Protein AF-0000000082410635 (afdb_homodimer)

Nearest PDB structures (foldseek):
  4za6-assembly2_B  TM=9.296E-01  e=1.803E-09  Rhodococcus erythropolis
  6ho0-assembly1_A-2  TM=5.039E-01  e=8.496E-03  Mycobacterium tuberculosis H37Rv
  3lsj-assembly1_A  TM=5.027E-01  e=1.115E-02  Pseudomonas aeruginosa
  5f27-assembly1_A-2  TM=5.048E-01  e=1.464E-02  Mycobacterium tuberculosis CDC1551
  6ho6-assembly1_A  TM=5.051E-01  e=2.889E-02  Mycobacterium tuberculosis CDC1551

Organism: Rhodococcus erythropolis (NCBI:txid1833)

pLDDT: mean 92.4, std 8.83, range [41.06, 98.81]

Structure (mmCIF, N/CA/C/O backbone):
data_AF-0000000082410635-model_v1
#
loop_
_entity.id
_entity.type
_entity.pdbx_description
1 polymer 'TetR/AcrR family transcriptional regulator'
#
loop_
_atom_site.group_PDB
_atom_site.id
_atom_site.type_symbol
_atom_site.label_atom_id
_atom_site.label_alt_id
_atom_site.label_comp_id
_atom_site.label_asym_id
_atom_site.label_entity_id
_atom_site.label_seq_id
_atom_site.pdbx_PDB_ins_code
_atom_site.Cartn_x
_atom_site.Cartn_y
_atom_site.Cartn_z
_atom_site.occupancy
_atom_site.B_iso_or_equiv
_atom_site.auth_seq_id
_atom_site.auth_comp_id
_atom_site.auth_asym_id
_atom_site.auth_atom_id
_atom_site.pdbx_PDB_model_num
ATOM 1 N N . MET A 1 1 ? 3.664 20.469 31.531 1 41.91 1 MET A N 1
ATOM 2 C CA . MET A 1 1 ? 3.166 19.312 30.797 1 41.91 1 MET A CA 1
ATOM 3 C C . MET A 1 1 ? 1.731 19.531 30.328 1 41.91 1 MET A C 1
ATOM 5 O O . MET A 1 1 ? 1.371 19.141 29.219 1 41.91 1 MET A O 1
ATOM 9 N N . ALA A 1 2 ? 1.042 20.203 31.156 1 49.19 2 ALA A N 1
ATOM 10 C CA . ALA A 1 2 ? -0.365 20.547 30.969 1 49.19 2 ALA A CA 1
ATOM 11 C C . ALA A 1 2 ? -0.535 21.594 29.875 1 49.19 2 ALA A C 1
ATOM 13 O O . ALA A 1 2 ? -1.418 21.469 29.016 1 49.19 2 ALA A O 1
ATOM 14 N N . GLU A 1 3 ? 0.471 22.469 29.797 1 56.94 3 GLU A N 1
ATOM 15 C CA . GLU A 1 3 ? 0.413 23.578 28.844 1 56.94 3 GLU A CA 1
ATOM 16 C C . GLU A 1 3 ? 0.666 23.094 27.422 1 56.94 3 GLU A C 1
ATOM 18 O O . GLU A 1 3 ? 0.001 23.547 26.484 1 56.94 3 GLU A O 1
ATOM 23 N N . THR A 1 4 ? 1.601 22.109 27.375 1 62.38 4 THR A N 1
ATOM 24 C CA . THR A 1 4 ? 1.945 21.531 26.062 1 62.38 4 THR A CA 1
ATOM 25 C C . THR A 1 4 ? 0.78 20.734 25.5 1 62.38 4 THR A C 1
ATOM 27 O O . THR A 1 4 ? 0.478 20.812 24.312 1 62.38 4 THR A O 1
ATOM 30 N N . ARG A 1 5 ? 0.089 20.188 26.406 1 68.25 5 ARG A N 1
ATOM 31 C CA . ARG A 1 5 ? -1.053 19.375 26.016 1 68.25 5 ARG A CA 1
ATOM 32 C C . ARG A 1 5 ? -2.199 20.234 25.516 1 68.25 5 ARG A C 1
ATOM 34 O O . ARG A 1 5 ? -2.934 19.844 24.594 1 68.25 5 ARG A O 1
ATOM 41 N N . ASP A 1 6 ? -1.928 21.359 25.891 1 85.44 6 ASP A N 1
ATOM 42 C CA . ASP A 1 6 ? -3.023 22.266 25.562 1 85.44 6 ASP A CA 1
ATOM 43 C C . ASP A 1 6 ? -2.9 22.781 24.141 1 85.44 6 ASP A C 1
ATOM 45 O O . ASP A 1 6 ? -3.859 22.734 23.375 1 85.44 6 ASP A O 1
ATOM 49 N N . VAL A 1 7 ? -1.592 22.953 23.781 1 90 7 VAL A N 1
ATOM 50 C CA . VAL A 1 7 ? -1.384 23.516 22.453 1 90 7 VAL A CA 1
ATOM 51 C C . VAL A 1 7 ? -1.613 22.438 21.391 1 90 7 VAL A C 1
ATOM 53 O O . VAL A 1 7 ? -2.199 22.703 20.344 1 90 7 VAL A O 1
ATOM 56 N N . ARG A 1 8 ? -1.236 21.219 21.75 1 91.62 8 ARG A N 1
ATOM 57 C CA . ARG A 1 8 ? -1.389 20.125 20.797 1 91.62 8 ARG A CA 1
ATOM 58 C C . ARG A 1 8 ? -2.861 19.828 20.531 1 91.62 8 ARG A C 1
ATOM 60 O O . ARG A 1 8 ? -3.27 19.672 19.375 1 91.62 8 ARG A O 1
ATOM 67 N N . ALA A 1 9 ? -3.57 19.781 21.562 1 94.56 9 ALA A N 1
ATOM 68 C CA . ALA A 1 9 ? -5 19.516 21.438 1 94.56 9 ALA A CA 1
ATOM 69 C C . ALA A 1 9 ? -5.715 20.641 20.703 1 94.56 9 ALA A C 1
ATOM 71 O O . ALA A 1 9 ? -6.598 20.406 19.891 1 94.56 9 ALA A O 1
ATOM 72 N N . GLU A 1 10 ? -5.363 21.781 21.062 1 95.38 10 GLU A N 1
ATOM 73 C CA . GLU A 1 10 ? -5.961 22.938 20.406 1 95.38 10 GLU A CA 1
ATOM 74 C C . GLU A 1 10 ? -5.594 23 18.938 1 95.38 10 GLU A C 1
ATOM 76 O O . GLU A 1 10 ? -6.43 23.344 18.094 1 95.38 10 GLU A O 1
ATOM 81 N N . ALA A 1 11 ? -4.359 22.703 18.672 1 95.94 11 ALA A N 1
ATOM 82 C CA . ALA A 1 11 ? -3.906 22.656 17.297 1 95.94 11 ALA A CA 1
ATOM 83 C C . ALA A 1 11 ? -4.688 21.609 16.484 1 95.94 11 ALA A C 1
ATOM 85 O O . ALA A 1 11 ? -5.098 21.875 15.359 1 95.94 11 ALA A O 1
ATOM 86 N N . LEU A 1 12 ? -4.84 20.516 17.125 1 95.56 12 LEU A N 1
ATOM 87 C CA . LEU A 1 12 ? -5.59 19.453 16.469 1 95.56 12 LEU A CA 1
ATOM 88 C C . LEU A 1 12 ? -7.016 19.906 16.172 1 95.56 12 LEU A C 1
ATOM 90 O O . LEU A 1 12 ? -7.512 19.703 15.055 1 95.56 12 LEU A O 1
ATOM 94 N N . SER A 1 13 ? -7.633 20.5 17.141 1 95.88 13 SER A N 1
ATOM 95 C CA . SER A 1 13 ? -9.008 20.969 16.969 1 95.88 13 SER A CA 1
ATOM 96 C C . SER A 1 13 ? -9.109 22 15.852 1 95.88 13 SER A C 1
ATOM 98 O O . SER A 1 13 ? -9.977 21.906 14.984 1 95.88 13 SER A O 1
ATOM 100 N N . ALA A 1 14 ? -8.25 22.891 15.859 1 95.56 14 ALA A N 1
ATOM 101 C CA . ALA A 1 14 ? -8.234 23.953 14.844 1 95.56 14 ALA A CA 1
ATOM 102 C C . ALA A 1 14 ? -7.93 23.375 13.461 1 95.56 14 ALA A C 1
ATOM 104 O O . ALA A 1 14 ? -8.578 23.734 12.477 1 95.56 14 ALA A O 1
ATOM 105 N N . ALA A 1 15 ? -6.949 22.5 13.383 1 96.31 15 ALA A N 1
ATOM 106 C CA . ALA A 1 15 ? -6.57 21.875 12.117 1 96.31 15 ALA A CA 1
ATOM 107 C C . ALA A 1 15 ? -7.715 21.047 11.555 1 96.31 15 ALA A C 1
ATOM 109 O O . ALA A 1 15 ? -7.941 21.031 10.344 1 96.31 15 ALA A O 1
ATOM 110 N N . ARG A 1 16 ? -8.359 20.406 12.383 1 95.06 16 ARG A N 1
ATOM 111 C CA . ARG A 1 16 ? -9.508 19.609 11.961 1 95.06 16 ARG A CA 1
ATOM 112 C C . ARG A 1 16 ? -10.57 20.484 11.312 1 95.06 16 ARG A C 1
ATOM 114 O O . ARG A 1 16 ? -11.188 20.094 10.32 1 95.06 16 ARG A O 1
ATOM 121 N N . ARG A 1 17 ? -10.805 21.594 11.859 1 94.62 17 ARG A N 1
ATOM 122 C CA . ARG A 1 17 ? -11.781 22.516 11.297 1 94.62 17 ARG A CA 1
ATOM 123 C C . ARG A 1 17 ? -11.352 22.984 9.914 1 94.62 17 ARG A C 1
ATOM 125 O O . ARG A 1 17 ? -12.18 23.062 8.992 1 94.62 17 ARG A O 1
ATOM 132 N N . GLN A 1 18 ? -10.102 23.328 9.797 1 93.69 18 GLN A N 1
ATOM 133 C CA . GLN A 1 18 ? -9.602 23.719 8.484 1 93.69 18 GLN A CA 1
ATOM 134 C C . GLN A 1 18 ? -9.789 22.609 7.465 1 93.69 18 GLN A C 1
ATOM 136 O O . GLN A 1 18 ? -10.258 22.844 6.352 1 93.69 18 GLN A O 1
ATOM 141 N N . PHE A 1 19 ? -9.438 21.438 7.883 1 92.81 19 PHE A N 1
ATOM 142 C CA . PHE A 1 19 ? -9.516 20.281 6.996 1 92.81 19 PHE A CA 1
ATOM 143 C C . PHE A 1 19 ? -10.961 20 6.605 1 92.81 19 PHE A C 1
ATOM 145 O O . PHE A 1 19 ? -11.25 19.734 5.438 1 92.81 19 PHE A O 1
ATOM 152 N N . ALA A 1 20 ? -11.812 20.109 7.5 1 91.31 20 ALA A N 1
ATOM 153 C CA . ALA A 1 20 ? -13.227 19.828 7.262 1 91.31 20 ALA A CA 1
ATOM 154 C C . ALA A 1 20 ? -13.836 20.859 6.316 1 91.31 20 ALA A C 1
ATOM 156 O O . ALA A 1 20 ? -14.82 20.578 5.629 1 91.31 20 ALA A O 1
ATOM 157 N N . ALA A 1 21 ? -13.219 22.016 6.254 1 91.56 21 ALA A N 1
ATOM 158 C CA . ALA A 1 21 ? -13.68 23.078 5.367 1 91.56 21 ALA A CA 1
ATOM 159 C C . ALA A 1 21 ? -13.141 22.891 3.955 1 91.56 21 ALA A C 1
ATOM 161 O O . ALA A 1 21 ? -13.477 23.656 3.045 1 91.56 21 ALA A O 1
ATOM 162 N N . GLY A 1 22 ? -12.359 21.859 3.773 1 88.88 22 GLY A N 1
ATOM 163 C CA . GLY A 1 22 ? -11.82 21.547 2.459 1 88.88 22 GLY A CA 1
ATOM 164 C C . GLY A 1 22 ? -10.648 22.422 2.078 1 88.88 22 GLY A C 1
ATOM 165 O O . GLY A 1 22 ? -10.352 22.609 0.894 1 88.88 22 GLY A O 1
ATOM 166 N N . LYS A 1 23 ? -9.992 22.984 3.104 1 88.75 23 LYS A N 1
ATOM 167 C CA . LYS A 1 23 ? -8.875 23.891 2.857 1 88.75 23 LYS A CA 1
ATOM 168 C C . LYS A 1 23 ? -7.547 23.234 3.215 1 88.75 23 LYS A C 1
ATOM 170 O O . LYS A 1 23 ? -7.492 22.375 4.094 1 88.75 23 LYS A O 1
ATOM 175 N N . PRO A 1 24 ? -6.523 23.688 2.432 1 90.38 24 PRO A N 1
ATOM 176 C CA . PRO A 1 24 ? -5.191 23.266 2.877 1 90.38 24 PRO A CA 1
ATOM 177 C C . PRO A 1 24 ? -4.852 23.766 4.277 1 90.38 24 PRO A C 1
ATOM 179 O O . PRO A 1 24 ? -5.332 24.828 4.691 1 90.38 24 PRO A O 1
ATOM 182 N N . LEU A 1 25 ? -4.105 22.953 4.957 1 92.81 25 LEU A N 1
ATOM 183 C CA . LEU A 1 25 ? -3.678 23.375 6.285 1 92.81 25 LEU A CA 1
ATOM 184 C C . LEU A 1 25 ? -2.873 24.672 6.211 1 92.81 25 LEU A C 1
ATOM 186 O O . LEU A 1 25 ? -1.86 24.734 5.512 1 92.81 25 LEU A O 1
ATOM 190 N N . ASP A 1 26 ? -3.381 25.656 6.801 1 94.88 26 ASP A N 1
ATOM 191 C CA . ASP A 1 26 ? -2.686 26.922 6.938 1 94.88 26 ASP A CA 1
ATOM 192 C C . ASP A 1 26 ? -2.023 27.047 8.305 1 94.88 26 ASP A C 1
ATOM 194 O O . ASP A 1 26 ? -2.662 27.453 9.281 1 94.88 26 ASP A O 1
ATOM 198 N N . VAL A 1 27 ? -0.811 26.781 8.297 1 95.12 27 VAL A N 1
ATOM 199 C CA . VAL A 1 27 ? -0.053 26.719 9.539 1 95.12 27 VAL A CA 1
ATOM 200 C C . VAL A 1 27 ? 0.021 28.109 10.172 1 95.12 27 VAL A C 1
ATOM 202 O O . VAL A 1 27 ? -0.031 28.25 11.398 1 95.12 27 VAL A O 1
ATOM 205 N N . ASN A 1 28 ? 0.171 29.078 9.305 1 95.25 28 ASN A N 1
ATOM 206 C CA . ASN A 1 28 ? 0.214 30.438 9.836 1 95.25 28 ASN A CA 1
ATOM 207 C C . ASN A 1 28 ? -1.111 30.828 10.484 1 95.25 28 ASN A C 1
ATOM 209 O O . ASN A 1 28 ? -1.128 31.422 11.57 1 95.25 28 ASN A O 1
ATOM 213 N N . ALA A 1 29 ? -2.117 30.547 9.859 1 95.44 29 ALA A N 1
ATOM 214 C CA . ALA A 1 29 ? -3.439 30.828 10.414 1 95.44 29 ALA A CA 1
ATOM 215 C C . ALA A 1 29 ? -3.662 30.031 11.703 1 95.44 29 ALA A C 1
ATOM 217 O O . ALA A 1 29 ? -4.262 30.547 12.656 1 95.44 29 ALA A O 1
ATOM 218 N N . LEU A 1 30 ? -3.146 28.812 11.727 1 95.31 30 LEU A N 1
ATOM 219 C CA . LEU A 1 30 ? -3.26 27.969 12.906 1 95.31 30 LEU A CA 1
ATOM 220 C C . LEU A 1 30 ? -2.5 28.562 14.086 1 95.31 30 LEU A C 1
ATOM 222 O O . LEU A 1 30 ? -3.023 28.641 15.195 1 95.31 30 LEU A O 1
ATOM 226 N N . ALA A 1 31 ? -1.291 28.969 13.812 1 96.38 31 ALA A N 1
ATOM 227 C CA . ALA A 1 31 ? -0.467 29.578 14.852 1 96.38 31 ALA A CA 1
ATOM 228 C C . ALA A 1 31 ? -1.125 30.844 15.398 1 96.38 31 ALA A C 1
ATOM 230 O O . ALA A 1 31 ? -1.179 31.047 16.609 1 96.38 31 ALA A O 1
ATOM 231 N N . THR A 1 32 ? -1.668 31.672 14.508 1 96.12 32 THR A N 1
ATOM 232 C CA . THR A 1 32 ? -2.342 32.906 14.883 1 96.12 32 THR A CA 1
ATOM 233 C C . THR A 1 32 ? -3.551 32.625 15.773 1 96.12 32 THR A C 1
ATOM 235 O O . THR A 1 32 ? -3.736 33.25 16.812 1 96.12 32 THR A O 1
ATOM 238 N N . GLU A 1 33 ? -4.305 31.656 15.43 1 94.94 33 GLU A N 1
ATOM 239 C CA . GLU A 1 33 ? -5.496 31.281 16.188 1 94.94 33 GLU A CA 1
ATOM 240 C C . GLU A 1 33 ? -5.133 30.812 17.594 1 94.94 33 GLU A C 1
ATOM 242 O O . GLU A 1 33 ? -5.879 31.047 18.547 1 94.94 33 GLU A O 1
ATOM 247 N N . LEU A 1 34 ? -3.996 30.172 17.75 1 95.25 34 LEU A N 1
ATOM 248 C CA . LEU A 1 34 ? -3.584 29.594 19.031 1 95.25 34 LEU A CA 1
ATOM 249 C C . LEU A 1 34 ? -2.777 30.594 19.844 1 95.25 34 LEU A C 1
ATOM 251 O O . LEU A 1 34 ? -2.453 30.328 21.016 1 95.25 34 LEU A O 1
ATOM 255 N N . GLY A 1 35 ? -2.449 31.688 19.219 1 95.69 35 GLY A N 1
ATOM 256 C CA . GLY A 1 35 ? -1.701 32.719 19.906 1 95.69 35 GLY A CA 1
ATOM 257 C C . GLY A 1 35 ? -0.246 32.375 20.141 1 95.69 35 GLY A C 1
ATOM 258 O O . GLY A 1 35 ? 0.333 32.719 21.172 1 95.69 35 GLY A O 1
ATOM 259 N N . VAL A 1 36 ? 0.273 31.594 19.281 1 96 36 VAL A N 1
ATOM 260 C CA . VAL A 1 36 ? 1.682 31.234 19.344 1 96 36 VAL A CA 1
ATOM 261 C C . VAL A 1 36 ? 2.357 31.484 18 1 96 36 VAL A C 1
ATOM 263 O O . VAL A 1 36 ? 1.689 31.812 17.016 1 96 36 VAL A O 1
ATOM 266 N N . ASP A 1 37 ? 3.738 31.453 17.984 1 95.56 37 ASP A N 1
ATOM 267 C CA . ASP A 1 37 ? 4.426 31.562 16.703 1 95.56 37 ASP A CA 1
ATOM 268 C C . ASP A 1 37 ? 4.617 30.188 16.062 1 95.56 37 ASP A C 1
ATOM 270 O O . ASP A 1 37 ? 4.375 29.156 16.703 1 95.56 37 ASP A O 1
ATOM 274 N N . ARG A 1 38 ? 4.961 30.219 14.828 1 94.69 38 ARG A N 1
ATOM 275 C CA . ARG A 1 38 ? 5.129 29 14.047 1 94.69 38 ARG A CA 1
ATOM 276 C C . ARG A 1 38 ? 6.148 28.062 14.703 1 94.69 38 ARG A C 1
ATOM 278 O O . ARG A 1 38 ? 5.945 26.859 14.75 1 94.69 38 ARG A O 1
ATOM 285 N N . THR A 1 39 ? 7.129 28.609 15.234 1 95.75 39 THR A N 1
ATOM 286 C CA . THR A 1 39 ? 8.188 27.812 15.852 1 95.75 39 THR A CA 1
ATOM 287 C C . THR A 1 39 ? 7.656 27.062 17.078 1 95.75 39 THR A C 1
ATOM 289 O O . THR A 1 39 ? 7.898 25.859 17.219 1 95.75 39 THR A O 1
ATOM 292 N N . THR A 1 40 ? 6.969 27.75 17.812 1 94.88 40 THR A N 1
ATOM 293 C CA . THR A 1 40 ? 6.355 27.141 19 1 94.88 40 THR A CA 1
ATOM 294 C C . THR A 1 40 ? 5.336 26.078 18.594 1 94.88 40 THR A C 1
ATOM 296 O O . THR A 1 40 ? 5.285 25 19.188 1 94.88 40 THR A O 1
ATOM 299 N N . LEU A 1 41 ? 4.477 26.375 17.594 1 96.38 41 LEU A N 1
ATOM 300 C CA . LEU A 1 41 ? 3.496 25.422 17.109 1 96.38 41 LEU A CA 1
ATOM 301 C C . LEU A 1 41 ? 4.176 24.125 16.672 1 96.38 41 LEU A C 1
ATOM 303 O O . LEU A 1 41 ? 3.766 23.031 17.078 1 96.38 41 LEU A O 1
ATOM 307 N N . PHE A 1 42 ? 5.273 24.266 15.906 1 96 42 PHE A N 1
ATOM 308 C CA . PHE A 1 42 ? 5.957 23.078 15.391 1 96 42 PHE A CA 1
ATOM 309 C C . PHE A 1 42 ? 6.637 22.312 16.516 1 96 42 PHE A C 1
ATOM 311 O O . PHE A 1 42 ? 6.66 21.078 16.516 1 96 42 PHE A O 1
ATOM 318 N N . ARG A 1 43 ? 7.074 23.031 17.484 1 95.81 43 ARG A N 1
ATOM 319 C CA . ARG A 1 43 ? 7.719 22.391 18.625 1 95.81 43 ARG A CA 1
ATOM 320 C C . ARG A 1 43 ? 6.711 21.594 19.453 1 95.81 43 ARG A C 1
ATOM 322 O O . ARG A 1 43 ? 7.012 20.5 19.906 1 95.81 43 ARG A O 1
ATOM 329 N N . ARG A 1 44 ? 5.566 22.109 19.484 1 95.19 44 ARG A N 1
ATOM 330 C CA . ARG A 1 44 ? 4.598 21.531 20.406 1 95.19 44 ARG A CA 1
ATOM 331 C C . ARG A 1 44 ? 3.658 20.578 19.703 1 95.19 44 ARG A C 1
ATOM 333 O O . ARG A 1 44 ? 3.207 19.594 20.297 1 95.19 44 ARG A O 1
ATOM 340 N N . ALA A 1 45 ? 3.328 20.859 18.484 1 95.44 45 ALA A N 1
ATOM 341 C CA . ALA A 1 45 ? 2.303 20.062 17.812 1 95.44 45 ALA A CA 1
ATOM 342 C C . ALA A 1 45 ? 2.887 19.328 16.609 1 95.44 45 ALA A C 1
ATOM 344 O O . ALA A 1 45 ? 2.219 18.469 16.016 1 95.44 45 ALA A O 1
ATOM 345 N N . GLY A 1 46 ? 4.078 19.562 16.328 1 94.12 46 GLY A N 1
ATOM 346 C CA . GLY A 1 46 ? 4.695 18.922 15.188 1 94.12 46 GLY A CA 1
ATOM 347 C C . GLY A 1 46 ? 4.598 19.734 13.914 1 94.12 46 GLY A C 1
ATOM 348 O O . GLY A 1 46 ? 3.926 20.781 13.891 1 94.12 46 GLY A O 1
ATOM 349 N N . ASN A 1 47 ? 5.293 19.25 12.914 1 93.81 47 ASN A N 1
ATOM 350 C CA . ASN A 1 47 ? 5.285 19.938 11.625 1 93.81 47 ASN A CA 1
ATOM 351 C C . ASN A 1 47 ? 3.98 19.703 10.867 1 93.81 47 ASN A C 1
ATOM 353 O O . ASN A 1 47 ? 3.057 19.078 11.398 1 93.81 47 ASN A O 1
ATOM 357 N N . ARG A 1 48 ? 3.885 20.219 9.688 1 93.5 48 ARG A N 1
ATOM 358 C CA . ARG A 1 48 ? 2.67 20.156 8.883 1 93.5 48 ARG A CA 1
ATOM 359 C C . ARG A 1 48 ? 2.217 18.719 8.68 1 93.5 48 ARG A C 1
ATOM 361 O O . ARG A 1 48 ? 1.03 18.406 8.82 1 93.5 48 ARG A O 1
ATOM 368 N N . ASP A 1 49 ? 3.123 17.828 8.445 1 92.44 49 ASP A N 1
ATOM 369 C CA . ASP A 1 49 ? 2.787 16.438 8.203 1 92.44 49 ASP A CA 1
ATOM 370 C C . ASP A 1 49 ? 2.266 15.766 9.477 1 92.44 49 ASP A C 1
ATOM 372 O O . ASP A 1 49 ? 1.317 14.977 9.43 1 92.44 49 ASP A O 1
ATOM 376 N N . THR A 1 50 ? 2.902 16.109 10.5 1 94.44 50 THR A N 1
ATOM 377 C CA . THR A 1 50 ? 2.484 15.547 11.781 1 94.44 50 THR A CA 1
ATOM 378 C C . THR A 1 50 ? 1.073 16 12.141 1 94.44 50 THR A C 1
ATOM 380 O O . THR A 1 50 ? 0.234 15.195 12.539 1 94.44 50 THR A O 1
ATOM 383 N N . ILE A 1 51 ? 0.849 17.25 11.969 1 95.06 51 ILE A N 1
ATOM 384 C CA . ILE A 1 51 ? -0.463 17.797 12.289 1 95.06 51 ILE A CA 1
ATOM 385 C C . ILE A 1 51 ? -1.519 17.188 11.367 1 95.06 51 ILE A C 1
ATOM 387 O O . ILE A 1 51 ? -2.598 16.797 11.82 1 95.06 51 ILE A O 1
ATOM 391 N N . THR A 1 52 ? -1.203 17.094 10.094 1 94.31 52 THR A N 1
ATOM 392 C CA . THR A 1 52 ? -2.121 16.5 9.133 1 94.31 52 THR A CA 1
ATOM 393 C C . THR A 1 52 ? -2.438 15.055 9.508 1 94.31 52 THR A C 1
ATOM 395 O O . THR A 1 52 ? -3.604 14.648 9.508 1 94.31 52 THR A O 1
ATOM 398 N N . GLY A 1 53 ? -1.409 14.289 9.82 1 94.88 53 GLY A N 1
ATOM 399 C CA . GLY A 1 53 ? -1.604 12.922 10.25 1 94.88 53 GLY A CA 1
ATOM 400 C C . GLY A 1 53 ? -2.514 12.797 11.461 1 94.88 53 GLY A C 1
ATOM 401 O O . GLY A 1 53 ? -3.385 11.922 11.5 1 94.88 53 GLY A O 1
ATOM 402 N N . ASP A 1 54 ? -2.318 13.68 12.359 1 95.31 54 ASP A N 1
ATOM 403 C CA . ASP A 1 54 ? -3.139 13.68 13.57 1 95.31 54 ASP A CA 1
ATOM 404 C C . ASP A 1 54 ? -4.602 13.977 13.242 1 95.31 54 ASP A C 1
ATOM 406 O O . ASP A 1 54 ? -5.508 13.383 13.82 1 95.31 54 ASP A O 1
ATOM 410 N N . VAL A 1 55 ? -4.809 14.883 12.383 1 95.06 55 VAL A N 1
ATOM 411 C CA . VAL A 1 55 ? -6.164 15.234 11.977 1 95.06 55 VAL A CA 1
ATOM 412 C C . VAL A 1 55 ? -6.828 14.047 11.297 1 95.06 55 VAL A C 1
ATOM 414 O O . VAL A 1 55 ? -7.961 13.68 11.633 1 95.06 55 VAL A O 1
ATOM 417 N N . LEU A 1 56 ? -6.152 13.477 10.398 1 95.19 56 LEU A N 1
ATOM 418 C CA . LEU A 1 56 ? -6.695 12.336 9.672 1 95.19 56 LEU A CA 1
ATOM 419 C C . LEU A 1 56 ? -6.98 11.172 10.617 1 95.19 56 LEU A C 1
ATOM 421 O O . LEU A 1 56 ? -8.008 10.5 10.492 1 95.19 56 LEU A O 1
ATOM 425 N N . ASP A 1 57 ? -6.078 10.984 11.523 1 96.38 57 ASP A N 1
ATOM 426 C CA . ASP A 1 57 ? -6.277 9.945 12.523 1 96.38 57 ASP A CA 1
ATOM 427 C C . ASP A 1 57 ? -7.531 10.211 13.352 1 96.38 57 ASP A C 1
ATOM 429 O O . ASP A 1 57 ? -8.328 9.305 13.602 1 96.38 57 ASP A O 1
ATOM 433 N N . SER A 1 58 ? -7.637 11.414 13.773 1 95.56 58 SER A N 1
ATOM 434 C CA . SER A 1 58 ? -8.797 11.805 14.562 1 95.56 58 SER A CA 1
ATOM 435 C C . SER A 1 58 ? -10.094 11.578 13.797 1 95.56 58 SER A C 1
ATOM 437 O O . SER A 1 58 ? -11.078 11.078 14.352 1 95.56 58 SER A O 1
ATOM 439 N N . LEU A 1 59 ? -10.125 11.938 12.562 1 94.88 59 LEU A N 1
ATOM 440 C CA . LEU A 1 59 ? -11.305 11.766 11.719 1 94.88 59 LEU A CA 1
ATOM 441 C C . LEU A 1 59 ? -11.594 10.289 11.484 1 94.88 59 LEU A C 1
ATOM 443 O O . LEU A 1 59 ? -12.75 9.859 11.523 1 94.88 59 LEU A O 1
ATOM 447 N N . ALA A 1 60 ? -10.57 9.516 11.25 1 96.5 60 ALA A N 1
ATOM 448 C CA . ALA A 1 60 ? -10.727 8.078 11.047 1 96.5 60 ALA A CA 1
ATOM 449 C C . ALA A 1 60 ? -11.312 7.406 12.281 1 96.5 60 ALA A C 1
ATOM 451 O O . ALA A 1 60 ? -12.164 6.523 12.172 1 96.5 60 ALA A O 1
ATOM 452 N N . ARG A 1 61 ? -10.836 7.824 13.445 1 97.12 61 ARG A N 1
ATOM 453 C CA . ARG A 1 61 ? -11.344 7.27 14.695 1 97.12 61 ARG A CA 1
ATOM 454 C C . ARG A 1 61 ? -12.82 7.582 14.875 1 97.12 61 ARG A C 1
ATOM 456 O O . ARG A 1 61 ? -13.586 6.738 15.352 1 97.12 61 ARG A O 1
ATOM 463 N N . ARG A 1 62 ? -13.141 8.758 14.547 1 96.06 62 ARG A N 1
ATOM 464 C CA . ARG A 1 62 ? -14.547 9.133 14.641 1 96.06 62 ARG A CA 1
ATOM 465 C C . ARG A 1 62 ? -15.406 8.289 13.711 1 96.06 62 ARG A C 1
ATOM 467 O O . ARG A 1 62 ? -16.469 7.789 14.117 1 96.06 62 ARG A O 1
ATOM 474 N N . THR A 1 63 ? -15 8.156 12.492 1 97.25 63 THR A N 1
ATOM 475 C CA . THR A 1 63 ? -15.719 7.34 11.523 1 97.25 63 THR A CA 1
ATOM 476 C C . THR A 1 63 ? -15.82 5.895 12 1 97.25 63 THR A C 1
ATOM 478 O O . THR A 1 63 ? -16.859 5.25 11.828 1 97.25 63 THR A O 1
ATOM 481 N N . TRP A 1 64 ? -14.734 5.367 12.586 1 98.25 64 TRP A N 1
ATOM 482 C CA . TRP A 1 64 ? -14.703 4.004 13.102 1 98.25 64 TRP A CA 1
ATOM 483 C C . TRP A 1 64 ? -15.75 3.818 14.203 1 98.25 64 TRP A C 1
ATOM 485 O O . TRP A 1 64 ? -16.516 2.848 14.188 1 98.25 64 TRP A O 1
ATOM 495 N N . ARG A 1 65 ? -15.852 4.77 15.102 1 97.88 65 ARG A N 1
ATOM 496 C CA . ARG A 1 65 ? -16.828 4.703 16.188 1 97.88 65 ARG A CA 1
ATOM 497 C C . ARG A 1 65 ? -18.25 4.727 15.648 1 97.88 65 ARG A C 1
ATOM 499 O O . ARG A 1 65 ? -19.125 4.02 16.156 1 97.88 65 ARG A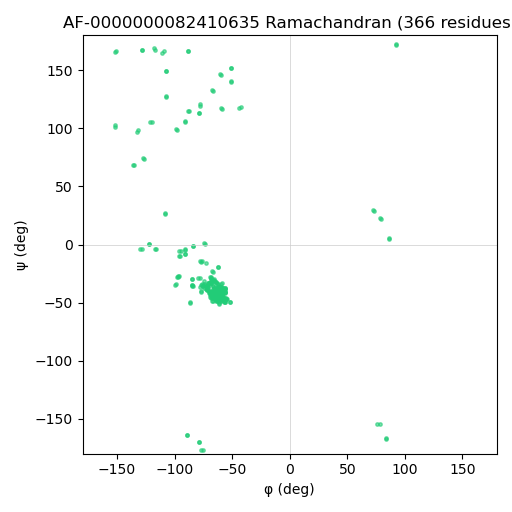 O 1
ATOM 506 N N . MET A 1 66 ? -18.453 5.512 14.672 1 98 66 MET A N 1
ATOM 507 C CA . MET A 1 66 ? -19.766 5.559 14.039 1 98 66 MET A CA 1
ATOM 508 C C . MET A 1 66 ? -20.141 4.207 13.43 1 98 66 MET A C 1
ATOM 510 O O . MET A 1 66 ? -21.266 3.754 13.547 1 98 66 MET A O 1
ATOM 514 N N . GLY A 1 67 ? -19.156 3.617 12.766 1 98.31 67 GLY A N 1
ATOM 515 C CA . GLY A 1 67 ? -19.391 2.301 12.195 1 98.31 67 GLY A CA 1
ATOM 516 C C . GLY A 1 67 ? -19.719 1.244 13.234 1 98.31 67 GLY A C 1
ATOM 517 O O . GLY A 1 67 ? -20.625 0.432 13.039 1 98.31 67 GLY A O 1
ATOM 518 N N . LEU A 1 68 ? -18.953 1.28 14.336 1 98.25 68 LEU A N 1
ATOM 519 C CA . LEU A 1 68 ? -19.219 0.34 15.422 1 98.25 68 LEU A CA 1
ATOM 520 C C . LEU A 1 68 ? -20.641 0.496 15.953 1 98.25 68 LEU A C 1
ATOM 522 O O . LEU A 1 68 ? -21.297 -0.494 16.281 1 98.25 68 LEU A O 1
ATOM 526 N N . ALA A 1 69 ? -21.078 1.733 16.031 1 97.94 69 ALA A N 1
ATOM 527 C CA . ALA A 1 69 ? -22.406 2.02 16.578 1 97.94 69 ALA A CA 1
ATOM 528 C C . ALA A 1 69 ? -23.5 1.636 15.586 1 97.94 69 ALA A C 1
ATOM 530 O O . ALA A 1 69 ? -24.578 1.175 15.984 1 97.94 69 ALA A O 1
ATOM 531 N N . GLU A 1 70 ? -23.266 1.78 14.312 1 97.88 70 GLU A N 1
ATOM 532 C CA . GLU A 1 70 ? -24.281 1.611 13.273 1 97.88 70 GLU A CA 1
ATOM 533 C C . GLU A 1 70 ? -24.422 0.143 12.883 1 97.88 70 GLU A C 1
ATOM 535 O O . GLU A 1 70 ? -25.516 -0.298 12.516 1 97.88 70 GLU A O 1
ATOM 540 N N . CYS A 1 71 ? -23.312 -0.496 12.914 1 97.56 71 CYS A N 1
ATOM 541 C CA . CYS A 1 71 ? -23.328 -1.88 12.453 1 97.56 71 CYS A CA 1
ATOM 542 C C . CYS A 1 71 ? -23.688 -2.83 13.594 1 97.56 71 CYS A C 1
ATOM 544 O O . CYS A 1 71 ? -22.938 -2.957 14.562 1 97.56 71 CYS A O 1
ATOM 546 N N . GLY A 1 72 ? -24.781 -3.441 13.438 1 94.62 72 GLY A N 1
ATOM 547 C CA . GLY A 1 72 ? -25.188 -4.449 14.398 1 94.62 72 GLY A CA 1
ATOM 548 C C . GLY A 1 72 ? -24.688 -5.84 14.062 1 94.62 72 GLY A C 1
ATOM 549 O O . GLY A 1 72 ? -23.719 -5.992 13.312 1 94.62 72 GLY A O 1
ATOM 550 N N . GLY A 1 73 ? -25.266 -6.816 14.68 1 94.75 73 GLY A N 1
ATOM 551 C CA . GLY A 1 73 ? -24.859 -8.195 14.438 1 94.75 73 GLY A CA 1
ATOM 552 C C . GLY A 1 73 ? -23.656 -8.617 15.258 1 94.75 73 GLY A C 1
ATOM 553 O O . GLY A 1 73 ? -23.359 -8.008 16.297 1 94.75 73 GLY A O 1
ATOM 554 N N . SER A 1 74 ? -23.109 -9.789 14.836 1 94 74 SER A N 1
ATOM 555 C CA . SER A 1 74 ? -21.969 -10.344 15.562 1 94 74 SER A CA 1
ATOM 556 C C . SER A 1 74 ? -21.078 -11.172 14.648 1 94 74 SER A C 1
ATOM 558 O O . SER A 1 74 ? -21.438 -11.438 13.5 1 94 74 SER A O 1
ATOM 560 N N . GLY A 1 75 ? -19.938 -11.453 15.172 1 94.19 75 GLY A N 1
ATOM 561 C CA . GLY A 1 75 ? -19.047 -12.367 14.477 1 94.19 75 GLY A CA 1
ATOM 562 C C . GLY A 1 75 ? -18.344 -11.734 13.289 1 94.19 75 GLY A C 1
ATOM 563 O O . GLY A 1 75 ? -18.141 -10.523 13.258 1 94.19 75 GLY A O 1
ATOM 564 N N . ALA A 1 76 ? -17.953 -12.523 12.344 1 93.88 76 ALA A N 1
ATOM 565 C CA . ALA A 1 76 ? -17.203 -12.094 11.18 1 93.88 76 ALA A CA 1
ATOM 566 C C . ALA A 1 76 ? -18 -11.117 10.328 1 93.88 76 ALA A C 1
ATOM 568 O O . ALA A 1 76 ? -17.453 -10.172 9.766 1 93.88 76 ALA A O 1
ATOM 569 N N . SER A 1 77 ? -19.344 -11.367 10.242 1 95.12 77 SER A N 1
ATOM 570 C CA . SER A 1 77 ? -20.203 -10.492 9.453 1 95.12 77 SER A CA 1
ATOM 571 C C . SER A 1 77 ? -20.188 -9.07 9.992 1 95.12 77 SER A C 1
ATOM 573 O O . SER A 1 77 ? -20.203 -8.102 9.219 1 95.12 77 SER A O 1
ATOM 575 N N . ARG A 1 78 ? -20.109 -8.945 11.305 1 97 78 ARG A N 1
ATOM 576 C CA . ARG A 1 78 ? -20.062 -7.605 11.891 1 97 78 ARG A CA 1
ATOM 577 C C . ARG A 1 78 ? -18.734 -6.93 11.594 1 97 78 ARG A C 1
ATOM 579 O O . ARG A 1 78 ? -18.688 -5.727 11.312 1 97 78 ARG A O 1
ATOM 586 N N . VAL A 1 79 ? -17.641 -7.664 11.664 1 97.44 79 VAL A N 1
ATOM 587 C CA . VAL A 1 79 ? -16.328 -7.117 11.328 1 97.44 79 VAL A CA 1
ATOM 588 C C . VAL A 1 79 ? -16.344 -6.598 9.891 1 97.44 79 VAL A C 1
ATOM 590 O O . VAL A 1 79 ? -15.906 -5.473 9.633 1 97.44 79 VAL A O 1
ATOM 593 N N . VAL A 1 80 ? -16.875 -7.398 8.984 1 97.56 80 VAL A N 1
ATOM 594 C CA . VAL A 1 80 ? -16.969 -7.012 7.582 1 97.56 80 VAL A CA 1
ATOM 595 C C . VAL A 1 80 ? -17.797 -5.742 7.445 1 97.56 80 VAL A C 1
ATOM 597 O O . VAL A 1 80 ? -17.422 -4.812 6.73 1 97.56 80 VAL A O 1
ATOM 600 N N . ASP A 1 81 ? -18.875 -5.688 8.156 1 98.38 81 ASP A N 1
ATOM 601 C CA . ASP A 1 81 ? -19.781 -4.555 8.047 1 98.38 81 ASP A CA 1
ATOM 602 C C . ASP A 1 81 ? -19.125 -3.27 8.547 1 98.38 81 ASP A C 1
ATOM 604 O O . ASP A 1 81 ? -19.266 -2.213 7.926 1 98.38 81 ASP A O 1
ATOM 608 N N . VAL A 1 82 ? -18.438 -3.363 9.625 1 98.69 82 VAL A N 1
ATOM 609 C CA . VAL A 1 82 ? -17.797 -2.191 10.203 1 98.69 82 VAL A CA 1
ATOM 610 C C . VAL A 1 82 ? -16.672 -1.71 9.273 1 98.69 82 VAL A C 1
ATOM 612 O O . VAL A 1 82 ? -16.547 -0.511 9.016 1 98.69 82 VAL A O 1
ATOM 615 N N . LEU A 1 83 ? -15.875 -2.621 8.766 1 98.81 83 LEU A N 1
ATOM 616 C CA . LEU A 1 83 ? -14.812 -2.273 7.828 1 98.81 83 LEU A CA 1
ATOM 617 C C . LEU A 1 83 ? -15.398 -1.638 6.566 1 98.81 83 LEU A C 1
ATOM 619 O O . LEU A 1 83 ? -14.859 -0.65 6.062 1 98.81 83 LEU A O 1
ATOM 623 N N . THR A 1 84 ? -16.469 -2.197 6.102 1 98.75 84 THR A N 1
ATOM 624 C CA . THR A 1 84 ? -17.125 -1.691 4.898 1 98.75 84 THR A CA 1
ATOM 625 C C . THR A 1 84 ? -17.688 -0.297 5.137 1 98.75 84 THR A C 1
ATOM 627 O O . THR A 1 84 ? -17.594 0.575 4.27 1 98.75 84 THR A O 1
ATOM 630 N N . TYR A 1 85 ? -18.297 -0.111 6.285 1 98.69 85 TYR A N 1
ATOM 631 C CA . TYR A 1 85 ? -18.797 1.212 6.656 1 98.69 85 TYR A CA 1
ATOM 632 C C . TYR A 1 85 ? -17.672 2.242 6.613 1 98.69 85 TYR A C 1
ATOM 634 O O . TYR A 1 85 ? -17.828 3.312 6.02 1 98.69 85 TYR A O 1
ATOM 642 N N . HIS A 1 86 ? -16.609 1.896 7.234 1 98.56 86 HIS A N 1
ATOM 643 C CA . HIS A 1 86 ? -15.453 2.791 7.258 1 98.56 86 HIS A CA 1
ATOM 644 C C . HIS A 1 86 ? -14.977 3.111 5.844 1 98.56 86 HIS A C 1
ATOM 646 O O . HIS A 1 86 ? -14.711 4.273 5.523 1 98.56 86 HIS A O 1
ATOM 652 N N . ALA A 1 87 ? -14.852 2.094 5.008 1 98.62 87 ALA A N 1
ATOM 653 C CA . ALA A 1 87 ? -14.406 2.281 3.631 1 98.62 87 ALA A CA 1
ATOM 654 C C . ALA A 1 87 ? -15.352 3.205 2.865 1 98.62 87 ALA A C 1
ATOM 656 O O . ALA A 1 87 ? -14.906 4.148 2.207 1 98.62 87 ALA A O 1
ATOM 657 N N . ARG A 1 88 ? -16.609 2.93 2.967 1 98.56 88 ARG A N 1
ATOM 658 C CA . ARG A 1 88 ? -17.609 3.723 2.262 1 98.56 88 ARG A CA 1
ATOM 659 C C . ARG A 1 88 ? -17.594 5.172 2.732 1 98.56 88 ARG A C 1
ATOM 661 O O . ARG A 1 88 ? -17.594 6.098 1.915 1 98.56 88 ARG A O 1
ATOM 668 N N . ALA A 1 89 ? -17.594 5.332 4.012 1 98.25 89 ALA A N 1
ATOM 669 C CA . ALA A 1 89 ? -17.578 6.68 4.578 1 98.25 89 ALA A CA 1
ATOM 670 C C . ALA A 1 89 ? -16.344 7.449 4.121 1 98.25 89 ALA A C 1
ATOM 672 O O . ALA A 1 89 ? -16.438 8.633 3.783 1 98.25 89 ALA A O 1
ATOM 673 N N . THR A 1 90 ? -15.18 6.816 4.117 1 97.5 90 THR A N 1
ATOM 674 C CA . THR A 1 90 ? -13.938 7.449 3.695 1 97.5 90 THR A CA 1
ATOM 675 C C . THR A 1 90 ? -13.992 7.828 2.219 1 97.5 90 THR A C 1
ATOM 677 O O . THR A 1 90 ? -13.625 8.945 1.846 1 97.5 90 THR A O 1
ATOM 680 N N . ILE A 1 91 ? -14.508 6.969 1.383 1 98 91 ILE A N 1
ATOM 681 C CA . ILE A 1 91 ? -14.609 7.188 -0.056 1 98 91 ILE A CA 1
ATOM 682 C C . ILE A 1 91 ? -15.555 8.352 -0.338 1 98 91 ILE A C 1
ATOM 684 O O . ILE A 1 91 ? -15.328 9.133 -1.262 1 98 91 ILE A O 1
ATOM 688 N N . GLU A 1 92 ? -16.516 8.516 0.486 1 97.38 92 GLU A N 1
ATOM 689 C CA . GLU A 1 92 ? -17.578 9.469 0.207 1 97.38 92 GLU A CA 1
ATOM 690 C C . GLU A 1 92 ? -17.297 10.82 0.861 1 97.38 92 GLU A C 1
ATOM 692 O O . GLU A 1 92 ? -18.031 11.781 0.651 1 97.38 92 GLU A O 1
ATOM 697 N N . THR A 1 93 ? -16.281 10.898 1.611 1 96 93 THR A N 1
ATOM 698 C CA . THR A 1 93 ? -15.969 12.148 2.281 1 96 93 THR A CA 1
ATOM 699 C C . THR A 1 93 ? -15.289 13.117 1.318 1 96 93 THR A C 1
ATOM 701 O O . THR A 1 93 ? -14.117 12.938 0.967 1 96 93 THR A O 1
ATOM 704 N N . GLU A 1 94 ? -15.891 14.172 0.981 1 94.06 94 GLU A N 1
ATOM 705 C CA . GLU A 1 94 ? -15.484 15.062 -0.097 1 94.06 94 GLU A CA 1
ATOM 706 C C . GLU A 1 94 ? -14.188 15.789 0.248 1 94.06 94 GLU A C 1
ATOM 708 O O . GLU A 1 94 ? -13.281 15.891 -0.588 1 94.06 94 GLU A O 1
ATOM 713 N N . PHE A 1 95 ? -14.156 16.281 1.447 1 93.25 95 PHE A N 1
ATOM 714 C CA . PHE A 1 95 ? -12.961 17.047 1.794 1 93.25 95 PHE A CA 1
ATOM 715 C C . PHE A 1 95 ? -11.734 16.141 1.832 1 93.25 95 PHE A C 1
ATOM 717 O O . PHE A 1 95 ? -10.617 16.594 1.546 1 93.25 95 PHE A O 1
ATOM 724 N N . PHE A 1 96 ? -11.914 14.914 2.166 1 95.31 96 PHE A N 1
ATOM 725 C CA . PHE A 1 96 ? -10.828 13.945 2.166 1 95.31 96 PHE A CA 1
ATOM 726 C C . PHE A 1 96 ? -10.359 13.656 0.745 1 95.31 96 PHE A C 1
ATOM 728 O O . PHE A 1 96 ? -9.156 13.633 0.471 1 95.31 96 PHE A O 1
ATOM 735 N N . ARG A 1 97 ? -11.289 13.539 -0.172 1 94.69 97 ARG A N 1
ATOM 736 C CA . ARG A 1 97 ? -10.961 13.312 -1.576 1 94.69 97 ARG A CA 1
ATOM 737 C C . ARG A 1 97 ? -10.203 14.5 -2.156 1 94.69 97 ARG A C 1
ATOM 739 O O . ARG A 1 97 ? -9.281 14.32 -2.953 1 94.69 97 ARG A O 1
ATOM 746 N N . ALA A 1 98 ? -10.602 15.648 -1.759 1 93.06 98 ALA A N 1
ATOM 747 C CA . ALA A 1 98 ? -9.914 16.859 -2.207 1 93.06 98 ALA A CA 1
ATOM 748 C C . ALA A 1 98 ? -8.461 16.875 -1.736 1 93.06 98 ALA A C 1
ATOM 750 O O . ALA A 1 98 ? -7.559 17.219 -2.498 1 93.06 98 ALA A O 1
ATOM 751 N N . TYR A 1 99 ? -8.305 16.453 -0.511 1 94.12 99 TYR A N 1
ATOM 752 C CA . TYR A 1 99 ? -6.953 16.359 0.035 1 94.12 99 TYR A CA 1
ATOM 753 C C . TYR A 1 99 ? -6.113 15.352 -0.744 1 94.12 99 TYR A C 1
ATOM 755 O O . TYR A 1 99 ? -4.973 15.641 -1.112 1 94.12 99 TYR A O 1
ATOM 763 N N . LEU A 1 100 ? -6.648 14.188 -1.009 1 94.69 100 LEU A N 1
ATOM 764 C CA . LEU A 1 100 ? -5.945 13.141 -1.748 1 94.69 100 LEU A CA 1
ATOM 765 C C . LEU A 1 100 ? -5.539 13.633 -3.131 1 94.69 100 LEU A C 1
ATOM 767 O O . LEU A 1 100 ? -4.434 13.344 -3.598 1 94.69 100 LEU A O 1
ATOM 771 N N . THR A 1 101 ? -6.391 14.375 -3.76 1 92.06 101 THR A N 1
ATOM 772 C CA . THR A 1 101 ? -6.141 14.883 -5.105 1 92.06 101 THR A CA 1
ATOM 773 C C . THR A 1 101 ? -5.055 15.953 -5.09 1 92.06 101 THR A C 1
ATOM 775 O O . THR A 1 101 ? -4.227 16.016 -6 1 92.06 101 THR A O 1
ATOM 778 N N . ARG A 1 102 ? -5 16.672 -4.082 1 92.69 102 ARG A N 1
ATOM 779 C CA . ARG A 1 102 ? -4.066 17.797 -3.99 1 92.69 102 ARG A CA 1
ATOM 780 C C . ARG A 1 102 ? -2.652 17.297 -3.691 1 92.69 102 ARG A C 1
ATOM 782 O O . ARG A 1 102 ? -1.677 17.828 -4.219 1 92.69 102 ARG A O 1
ATOM 789 N N . GLU A 1 103 ? -2.586 16.297 -2.805 1 92.31 103 GLU A N 1
ATOM 790 C CA . GLU A 1 103 ? -1.277 15.805 -2.377 1 92.31 103 GLU A CA 1
ATOM 791 C C . GLU A 1 103 ? -1.242 14.281 -2.344 1 92.31 103 GLU A C 1
ATOM 793 O O . GLU A 1 103 ? -1.021 13.68 -1.288 1 92.31 103 GLU A O 1
ATOM 798 N N . PRO A 1 104 ? -1.313 13.68 -3.502 1 91.06 104 PRO A N 1
ATOM 799 C CA . PRO A 1 104 ? -1.525 12.227 -3.52 1 91.06 104 PRO A CA 1
ATOM 800 C C . PRO A 1 104 ? -0.353 11.453 -2.922 1 91.06 104 PRO A C 1
ATOM 802 O O . PRO A 1 104 ? -0.557 10.547 -2.113 1 91.06 104 PRO A O 1
ATOM 805 N N . GLN A 1 105 ? 0.862 11.82 -3.248 1 87.31 105 GLN A N 1
ATOM 806 C CA . GLN A 1 105 ? 2.01 11.047 -2.777 1 87.31 105 GLN A CA 1
ATOM 807 C C . GLN A 1 105 ? 2.201 11.211 -1.272 1 87.31 105 GLN A C 1
ATOM 809 O O . GLN A 1 105 ? 2.396 10.227 -0.558 1 87.31 105 GLN A O 1
ATOM 814 N N . LYS A 1 106 ? 2.043 12.391 -0.796 1 90 106 LYS A N 1
ATOM 815 C CA . LYS A 1 106 ? 2.176 12.672 0.631 1 90 106 LYS A CA 1
ATOM 816 C C . LYS A 1 106 ? 1.044 12.023 1.424 1 90 106 LYS A C 1
ATOM 818 O O . LYS A 1 106 ? 1.274 11.453 2.494 1 90 106 LYS A O 1
ATOM 823 N N . ALA A 1 107 ? -0.105 12.133 0.868 1 92.88 107 ALA A N 1
ATOM 824 C CA . ALA A 1 107 ? -1.277 11.547 1.516 1 92.88 107 ALA A CA 1
ATOM 825 C C . ALA A 1 107 ? -1.118 10.039 1.685 1 92.88 107 ALA A C 1
ATOM 827 O O . ALA A 1 107 ? -1.343 9.5 2.771 1 92.88 107 ALA A O 1
ATOM 828 N N . LEU A 1 108 ? -0.699 9.383 0.637 1 92.44 108 LEU A N 1
ATOM 829 C CA . LEU A 1 108 ? -0.523 7.934 0.699 1 92.44 108 LEU A CA 1
ATOM 830 C C . LEU A 1 108 ? 0.502 7.555 1.762 1 92.44 108 LEU A C 1
ATOM 832 O O . LEU A 1 108 ? 0.303 6.594 2.51 1 92.44 108 LEU A O 1
ATOM 836 N N . CYS A 1 109 ? 1.547 8.312 1.819 1 90.81 109 CYS A N 1
ATOM 837 C CA . CYS A 1 109 ? 2.584 8.039 2.809 1 90.81 109 CYS A CA 1
ATOM 838 C C . CYS A 1 109 ? 2.035 8.164 4.223 1 90.81 109 CYS A C 1
ATOM 840 O O . CYS A 1 109 ? 2.215 7.266 5.047 1 90.81 109 CYS A O 1
ATOM 842 N N . ILE A 1 110 ? 1.308 9.188 4.512 1 92.44 110 ILE A N 1
ATOM 843 C CA . ILE A 1 110 ? 0.773 9.461 5.84 1 92.44 110 ILE A CA 1
ATOM 844 C C . ILE A 1 110 ? -0.264 8.398 6.203 1 92.44 110 ILE A C 1
ATOM 846 O O . ILE A 1 110 ? -0.324 7.949 7.352 1 92.44 110 ILE A O 1
ATOM 850 N N . LEU A 1 111 ? -0.977 8 5.199 1 94.12 111 LEU A N 1
ATOM 851 C CA . LEU A 1 111 ? -2.145 7.164 5.453 1 94.12 111 LEU A CA 1
ATOM 852 C C . LEU A 1 111 ? -1.75 5.695 5.559 1 94.12 111 LEU A C 1
ATOM 854 O O . LEU A 1 111 ? -2.383 4.926 6.289 1 94.12 111 LEU A O 1
ATOM 858 N N . THR A 1 112 ? -0.677 5.312 4.84 1 92.19 112 THR A N 1
ATOM 859 C CA . THR A 1 112 ? -0.531 3.873 4.645 1 92.19 112 THR A CA 1
ATOM 860 C C . THR A 1 112 ? 0.815 3.391 5.176 1 92.19 112 THR A C 1
ATOM 862 O O . THR A 1 112 ? 1.147 2.209 5.055 1 92.19 112 THR A O 1
ATOM 865 N N . THR A 1 113 ? 1.593 4.285 5.711 1 89.94 113 THR A N 1
ATOM 866 C CA . THR A 1 113 ? 2.867 3.863 6.285 1 89.94 113 THR A CA 1
ATOM 867 C C . THR A 1 113 ? 2.908 4.156 7.781 1 89.94 113 THR A C 1
ATOM 869 O O . THR A 1 113 ? 1.999 4.793 8.32 1 89.94 113 THR A O 1
ATOM 872 N N . GLY A 1 114 ? 3.902 3.625 8.453 1 83.31 114 GLY A N 1
ATOM 873 C CA . GLY A 1 114 ? 4.066 3.82 9.883 1 83.31 114 GLY A CA 1
ATOM 874 C C . GLY A 1 114 ? 4.566 5.207 10.25 1 83.31 114 GLY A C 1
ATOM 875 O O . GLY A 1 114 ? 4.789 5.504 11.422 1 83.31 114 GLY A O 1
ATOM 876 N N . LEU A 1 115 ? 4.746 6.031 9.188 1 78.06 115 LEU A N 1
ATOM 877 C CA . LEU A 1 115 ? 5.172 7.406 9.438 1 78.06 115 LEU A CA 1
ATOM 878 C C . LEU A 1 115 ? 4.07 8.203 10.125 1 78.06 115 LEU A C 1
ATOM 880 O O . LEU A 1 115 ? 4.352 9.141 10.875 1 78.06 115 LEU A O 1
ATOM 884 N N . GLY A 1 116 ? 2.854 7.871 9.883 1 79.69 116 GLY A N 1
ATOM 885 C CA . GLY A 1 116 ? 1.741 8.492 10.578 1 79.69 116 GLY A CA 1
ATOM 886 C C . GLY A 1 116 ? 1.035 7.547 11.539 1 79.69 116 GLY A C 1
ATOM 887 O O . GLY A 1 116 ? 1.24 6.332 11.484 1 79.69 116 GLY A O 1
ATOM 888 N N . PRO A 1 117 ? 0.273 8.203 12.352 1 87.69 117 PRO A N 1
ATOM 889 C CA . PRO A 1 117 ? -0.389 7.391 13.375 1 87.69 117 PRO A CA 1
ATOM 890 C C . PRO A 1 117 ? -1.583 6.609 12.828 1 87.69 117 PRO A C 1
ATOM 892 O O . PRO A 1 117 ? -2.057 5.668 13.477 1 87.69 117 PRO A O 1
ATOM 895 N N . ILE A 1 118 ? -2.039 6.965 11.688 1 92.56 118 ILE A N 1
ATOM 896 C CA . ILE A 1 118 ? -3.355 6.535 11.227 1 92.56 118 ILE A CA 1
ATOM 897 C C . ILE A 1 118 ? -3.355 5.027 10.992 1 92.56 118 ILE A C 1
ATOM 899 O O . ILE A 1 118 ? -4.25 4.32 11.453 1 92.56 118 ILE A O 1
ATOM 903 N N . GLN A 1 11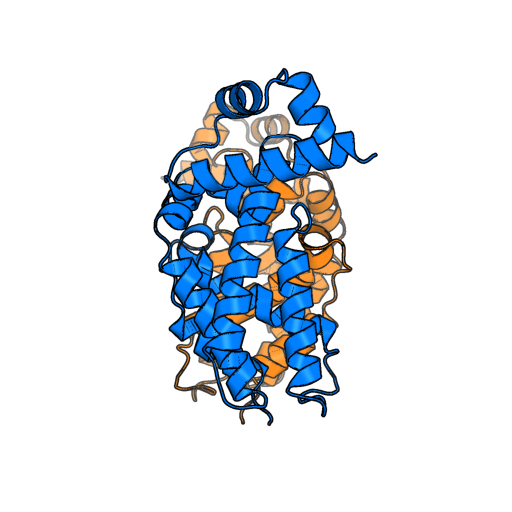9 ? -2.367 4.555 10.289 1 92.38 119 GLN A N 1
ATOM 904 C CA . GLN A 1 119 ? -2.385 3.137 9.938 1 92.38 119 GLN A CA 1
ATOM 905 C C . GLN A 1 119 ? -2.305 2.26 11.188 1 92.38 119 GLN A C 1
ATOM 907 O O . GLN A 1 119 ? -3.061 1.295 11.32 1 92.38 119 GLN A O 1
ATOM 912 N N . GLY A 1 120 ? -1.429 2.623 12.125 1 94 120 GLY A N 1
ATOM 913 C CA . GLY A 1 120 ? -1.337 1.869 13.367 1 94 120 GLY A CA 1
ATOM 914 C C . GLY A 1 120 ? -2.623 1.883 14.164 1 94 120 GLY A C 1
ATOM 915 O O . GLY A 1 120 ? -3.033 0.855 14.711 1 94 120 GLY A O 1
ATOM 916 N N . THR A 1 121 ? -3.215 3.029 14.188 1 96.31 121 THR A N 1
ATOM 917 C CA . THR A 1 121 ? -4.484 3.182 14.891 1 96.31 121 THR A CA 1
ATOM 918 C C . THR A 1 121 ? -5.559 2.295 14.258 1 96.31 121 THR A C 1
ATOM 920 O O . THR A 1 121 ? -6.316 1.635 14.977 1 96.31 121 THR A O 1
ATOM 923 N N . MET A 1 122 ? -5.625 2.256 12.945 1 97.31 122 MET A N 1
ATOM 924 C CA . MET A 1 122 ? -6.617 1.443 12.25 1 97.31 122 MET A CA 1
ATOM 925 C C . MET A 1 122 ? -6.359 -0.043 12.469 1 97.31 122 MET A C 1
ATOM 927 O O . MET A 1 122 ? -7.289 -0.809 12.727 1 97.31 122 MET A O 1
ATOM 931 N N . VAL A 1 123 ? -5.117 -0.462 12.422 1 97.25 123 VAL A N 1
ATOM 932 C CA . VAL A 1 123 ? -4.766 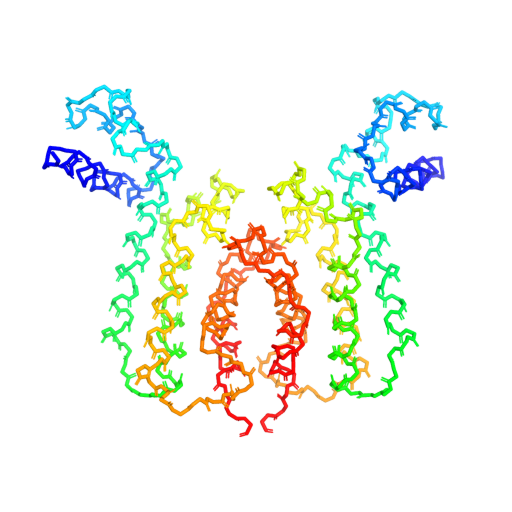-1.862 12.633 1 97.25 123 VAL A CA 1
ATOM 933 C C . VAL A 1 123 ? -5.164 -2.291 14.047 1 97.25 123 VAL A C 1
ATOM 935 O O . VAL A 1 123 ? -5.754 -3.357 14.234 1 97.25 123 VAL A O 1
ATOM 938 N N . GLU A 1 124 ? -4.867 -1.421 15.016 1 97.19 124 GLU A N 1
ATOM 939 C CA . GLU A 1 124 ? -5.234 -1.722 16.391 1 97.19 124 GLU A CA 1
ATOM 940 C C . GLU A 1 124 ? -6.746 -1.806 16.562 1 97.19 124 GLU A C 1
ATOM 942 O O . GLU A 1 124 ? -7.254 -2.684 17.266 1 97.19 124 GLU A O 1
ATOM 947 N N . SER A 1 125 ? -7.445 -0.909 15.953 1 98.44 125 SER A N 1
ATOM 948 C CA . SER A 1 125 ? -8.898 -0.903 16.031 1 98.44 125 SER A CA 1
ATOM 949 C C . SER A 1 125 ? -9.492 -2.18 15.43 1 98.44 125 SER A C 1
ATOM 951 O O . SER A 1 125 ? -10.383 -2.789 16.031 1 98.44 125 SER A O 1
ATOM 953 N N . VAL A 1 126 ? -9.008 -2.574 14.297 1 98.19 126 VAL A N 1
ATOM 954 C CA . VAL A 1 126 ? -9.484 -3.785 13.641 1 98.19 126 VAL A CA 1
ATOM 955 C C . VAL A 1 126 ? -9.125 -5.008 14.477 1 98.19 126 VAL A C 1
ATOM 957 O O . VAL A 1 126 ? -9.938 -5.918 14.641 1 98.19 126 VAL A O 1
ATOM 960 N N . ARG A 1 127 ? -7.91 -5.02 15.031 1 96.94 127 ARG A N 1
ATOM 961 C CA . ARG A 1 127 ? -7.488 -6.121 15.891 1 96.94 127 ARG A CA 1
ATOM 962 C C . ARG A 1 127 ? -8.453 -6.301 17.062 1 96.94 127 ARG A C 1
ATOM 964 O O . ARG A 1 127 ? -8.883 -7.418 17.344 1 96.94 127 ARG A O 1
ATOM 971 N N . ARG A 1 128 ? -8.781 -5.23 17.719 1 97.38 128 ARG A N 1
ATOM 972 C CA . ARG A 1 128 ? -9.68 -5.273 18.859 1 97.38 128 ARG A CA 1
ATOM 973 C C . ARG A 1 128 ? -11.062 -5.773 18.469 1 97.38 128 ARG A C 1
ATOM 975 O O . ARG A 1 128 ? -11.688 -6.547 19.203 1 97.38 128 ARG A O 1
ATOM 982 N N . LEU A 1 129 ? -11.516 -5.332 17.328 1 97.69 129 LEU A N 1
ATOM 983 C CA . LEU A 1 129 ? -12.828 -5.758 16.859 1 97.69 129 LEU A CA 1
ATOM 984 C C . LEU A 1 129 ? -12.836 -7.254 16.562 1 97.69 129 LEU A C 1
ATOM 986 O O . LEU A 1 129 ? -13.789 -7.957 16.906 1 97.69 129 LEU A O 1
ATOM 990 N N . ILE A 1 130 ? -11.789 -7.746 15.898 1 96.38 130 ILE A N 1
ATOM 991 C CA . ILE A 1 130 ? -11.688 -9.172 15.594 1 96.38 130 ILE A CA 1
ATOM 992 C C . ILE A 1 130 ? -11.688 -9.977 16.891 1 96.38 130 ILE A C 1
ATOM 994 O O . ILE A 1 130 ? -12.414 -10.961 17.016 1 96.38 130 ILE A O 1
ATOM 998 N N . GLU A 1 131 ? -10.883 -9.562 17.859 1 95.62 131 GLU A N 1
ATOM 999 C CA . GLU A 1 131 ? -10.781 -10.258 19.141 1 95.62 131 GLU A CA 1
ATOM 1000 C C . GLU A 1 131 ? -12.125 -10.305 19.859 1 95.62 131 GLU A C 1
ATOM 1002 O O . GLU A 1 131 ? -12.469 -11.312 20.484 1 95.62 131 GLU A O 1
ATOM 1007 N N . ALA A 1 132 ? -12.883 -9.266 19.75 1 95.31 132 ALA A N 1
ATOM 1008 C CA . ALA A 1 132 ? -14.18 -9.188 20.422 1 95.31 132 ALA A CA 1
ATOM 1009 C C . ALA A 1 132 ? -15.227 -10.039 19.703 1 95.31 132 ALA A C 1
ATOM 1011 O O . ALA A 1 132 ? -16.062 -10.664 20.344 1 95.31 132 ALA A O 1
ATOM 1012 N N . GLU A 1 133 ? -15.172 -10.109 18.375 1 94.88 133 GLU A N 1
ATOM 1013 C CA . GLU A 1 133 ? -16.25 -10.688 17.594 1 94.88 133 GLU A CA 1
ATOM 1014 C C . GLU A 1 133 ? -15.961 -12.141 17.234 1 94.88 133 GLU A C 1
ATOM 1016 O O . GLU A 1 133 ? -16.891 -12.922 16.984 1 94.88 133 GLU A O 1
ATOM 1021 N N . ILE A 1 134 ? -14.68 -12.453 17.141 1 90.62 134 ILE A N 1
ATOM 1022 C CA . ILE A 1 134 ? -14.273 -13.781 16.703 1 90.62 134 ILE A CA 1
ATOM 1023 C C . ILE A 1 134 ? -13.297 -14.383 17.719 1 90.62 134 ILE A C 1
ATOM 1025 O O . ILE A 1 134 ? -12.117 -14.57 17.406 1 90.62 134 ILE A O 1
ATOM 1029 N N . PRO A 1 135 ? -13.867 -14.766 18.781 1 78.75 135 PRO A N 1
ATOM 1030 C CA . PRO A 1 135 ? -12.977 -15.289 19.812 1 78.75 135 PRO A CA 1
ATOM 1031 C C . PRO A 1 135 ? -12.258 -16.562 19.391 1 78.75 135 PRO A C 1
ATOM 1033 O O . PRO A 1 135 ? -11.117 -16.797 19.781 1 78.75 135 PRO A O 1
ATOM 1036 N N . GLU A 1 136 ? -13.031 -17.328 18.562 1 80.69 136 GLU A N 1
ATOM 1037 C CA . GLU A 1 136 ? -12.375 -18.531 18.047 1 80.69 136 GLU A CA 1
ATOM 1038 C C . GLU A 1 136 ? -11.68 -18.25 16.719 1 80.69 136 GLU A C 1
ATOM 1040 O O . GLU A 1 136 ? -12.266 -17.656 15.812 1 80.69 136 GLU A O 1
ATOM 1045 N N . GLN A 1 137 ? -10.375 -18.156 16.734 1 73.69 137 GLN A N 1
ATOM 1046 C CA . GLN A 1 137 ? -9.602 -17.828 15.539 1 73.69 137 GLN A CA 1
ATOM 1047 C C . GLN A 1 137 ? -10.117 -18.578 14.32 1 73.69 137 GLN A C 1
ATOM 1049 O O . GLN A 1 137 ? -10.242 -19.797 14.344 1 73.69 137 GLN A O 1
ATOM 1054 N N . ILE A 1 138 ? -10.578 -17.766 13.344 1 71.38 138 ILE A N 1
ATOM 1055 C CA . ILE A 1 138 ? -11.094 -18.344 12.102 1 71.38 138 ILE A CA 1
ATOM 1056 C C . ILE A 1 138 ? -9.961 -19.031 11.344 1 71.38 138 ILE A C 1
ATOM 1058 O O . ILE A 1 138 ? -10.18 -20.062 10.703 1 71.38 138 ILE A O 1
ATOM 1062 N N . ARG A 1 139 ? -8.758 -18.484 11.516 1 76.44 139 ARG A N 1
ATOM 1063 C CA . ARG A 1 139 ? -7.578 -19.062 10.883 1 76.44 139 ARG A CA 1
ATOM 1064 C C . ARG A 1 139 ? -6.438 -19.219 11.875 1 76.44 139 ARG A C 1
ATOM 1066 O O . ARG A 1 139 ? -5.707 -18.266 12.148 1 76.44 139 ARG A O 1
ATOM 1073 N N . PRO A 1 140 ? -6.309 -20.359 12.359 1 73.75 140 PRO A N 1
ATOM 1074 C CA . PRO A 1 140 ? -5.312 -20.547 13.414 1 73.75 140 PRO A CA 1
ATOM 1075 C C . PRO A 1 140 ? -3.889 -20.266 12.938 1 73.75 140 PRO A C 1
ATOM 1077 O O . PRO A 1 140 ? -3.008 -19.984 13.742 1 73.75 140 PRO A O 1
ATOM 1080 N N . ASP A 1 141 ? -3.756 -20.297 11.672 1 80.06 141 ASP A N 1
ATOM 1081 C CA . ASP A 1 141 ? -2.395 -20.156 11.164 1 80.06 141 ASP A CA 1
ATOM 1082 C C . ASP A 1 141 ? -2.059 -18.688 10.898 1 80.06 141 ASP A C 1
ATOM 1084 O O . ASP A 1 141 ? -0.907 -18.359 10.609 1 80.06 141 ASP A O 1
ATOM 1088 N N . LEU A 1 142 ? -2.988 -17.812 11.07 1 87.25 142 LEU A N 1
ATOM 1089 C CA . LEU A 1 142 ? -2.752 -16.391 10.906 1 87.25 142 LEU A CA 1
ATOM 1090 C C . LEU A 1 142 ? -3.072 -15.633 12.195 1 87.25 142 LEU A C 1
ATOM 1092 O O . LEU A 1 142 ? -4.242 -15.484 12.555 1 87.25 142 LEU A O 1
ATOM 1096 N N . PRO A 1 143 ? -2.035 -15.211 12.891 1 90.5 143 PRO A N 1
ATOM 1097 C CA . PRO A 1 143 ? -2.289 -14.445 14.109 1 90.5 143 PRO A CA 1
ATOM 1098 C C . PRO A 1 143 ? -3.246 -13.281 13.891 1 90.5 143 PRO A C 1
ATOM 1100 O O . PRO A 1 143 ? -3.268 -12.695 12.805 1 90.5 143 PRO A O 1
ATOM 1103 N N . VAL A 1 144 ? -3.971 -12.914 14.93 1 93.5 144 VAL A N 1
ATOM 1104 C CA . VAL A 1 144 ? -4.984 -11.867 14.859 1 93.5 144 VAL A CA 1
ATOM 1105 C C . VAL A 1 144 ? -4.348 -10.562 14.383 1 93.5 144 VAL A C 1
ATOM 1107 O O . VAL A 1 144 ? -4.949 -9.812 13.609 1 93.5 144 VAL A O 1
ATOM 1110 N N . GLU A 1 145 ? -3.121 -10.289 14.82 1 93.5 145 GLU A N 1
ATOM 1111 C CA . GLU A 1 145 ? -2.416 -9.07 14.43 1 93.5 145 GLU A CA 1
ATOM 1112 C C . GLU A 1 145 ? -2.166 -9.031 12.93 1 93.5 145 GLU A C 1
ATOM 1114 O O . GLU A 1 145 ? -2.32 -7.984 12.297 1 93.5 145 GLU A O 1
ATOM 1119 N N . ASP A 1 146 ? -1.787 -10.148 12.352 1 94.06 146 ASP A N 1
ATOM 1120 C CA . ASP A 1 146 ? -1.532 -10.219 10.922 1 94.06 146 ASP A CA 1
ATOM 1121 C C . ASP A 1 146 ? -2.832 -10.117 10.125 1 94.06 146 ASP A C 1
ATOM 1123 O O . ASP A 1 146 ? -2.859 -9.523 9.047 1 94.06 146 ASP A O 1
ATOM 1127 N N . MET A 1 147 ? -3.855 -10.719 10.703 1 94.12 147 MET A N 1
ATOM 1128 C CA . MET A 1 147 ? -5.16 -10.633 10.055 1 94.12 147 MET A CA 1
ATOM 1129 C C . MET A 1 147 ? -5.664 -9.195 10.031 1 94.12 147 MET A C 1
ATOM 1131 O O . MET A 1 147 ? -6.172 -8.727 9.016 1 94.12 147 MET A O 1
ATOM 1135 N N . ALA A 1 148 ? -5.531 -8.516 11.195 1 96.44 148 ALA A N 1
ATOM 1136 C CA . ALA A 1 148 ? -5.941 -7.121 11.281 1 96.44 148 ALA A CA 1
ATOM 1137 C C . ALA A 1 148 ? -5.172 -6.262 10.281 1 96.44 148 ALA A C 1
ATOM 1139 O O . ALA A 1 148 ? -5.762 -5.453 9.562 1 96.44 148 ALA A O 1
ATOM 1140 N N . TYR A 1 149 ? -3.863 -6.469 10.234 1 96.62 149 TYR A N 1
ATOM 1141 C CA . TYR A 1 149 ? -3.008 -5.746 9.297 1 96.62 149 TYR A CA 1
ATOM 1142 C C . TYR A 1 149 ? -3.434 -6.012 7.855 1 96.62 149 TYR A C 1
ATOM 1144 O O . TYR A 1 149 ? -3.549 -5.078 7.059 1 96.62 149 TYR A O 1
ATOM 1152 N N . LEU A 1 150 ? -3.688 -7.258 7.551 1 96.19 150 LEU A N 1
ATOM 1153 C CA . LEU A 1 150 ? -4.098 -7.652 6.207 1 96.19 150 LEU A CA 1
ATOM 1154 C C . LEU A 1 150 ? -5.406 -6.969 5.82 1 96.19 150 LEU A C 1
ATOM 1156 O O . LEU A 1 150 ? -5.535 -6.449 4.707 1 96.19 150 LEU A O 1
ATOM 1160 N N . LEU A 1 151 ? -6.352 -6.938 6.711 1 97.38 151 LEU A N 1
ATOM 1161 C CA . LEU A 1 151 ? -7.648 -6.32 6.438 1 97.38 151 LEU A CA 1
ATOM 1162 C C . LEU A 1 151 ? -7.496 -4.824 6.195 1 97.38 151 LEU A C 1
ATOM 1164 O O . LEU A 1 151 ? -8.148 -4.262 5.312 1 97.38 151 LEU A O 1
ATOM 1168 N N . VAL A 1 152 ? -6.648 -4.172 6.93 1 98.12 152 VAL A N 1
ATOM 1169 C CA . VAL A 1 152 ? -6.391 -2.748 6.734 1 98.12 152 VAL A CA 1
ATOM 1170 C C . VAL A 1 152 ? -5.766 -2.52 5.359 1 98.12 152 VAL A C 1
ATOM 1172 O O . VAL A 1 152 ? -6.188 -1.63 4.617 1 98.12 152 VAL A O 1
ATOM 1175 N N . ARG A 1 153 ? -4.828 -3.334 4.984 1 97.06 153 ARG A N 1
ATOM 1176 C CA . ARG A 1 153 ? -4.168 -3.205 3.691 1 97.06 153 ARG A CA 1
ATOM 1177 C C . ARG A 1 153 ? -5.156 -3.412 2.549 1 97.06 153 ARG A C 1
ATOM 1179 O O . ARG A 1 153 ? -5.109 -2.697 1.545 1 97.06 153 ARG A O 1
ATOM 1186 N N . VAL A 1 154 ? -5.973 -4.348 2.734 1 96.88 154 VAL A N 1
ATOM 1187 C CA . VAL A 1 154 ? -7.008 -4.605 1.739 1 96.88 154 VAL A CA 1
ATOM 1188 C C . VAL A 1 154 ? -7.914 -3.385 1.604 1 96.88 154 VAL A C 1
ATOM 1190 O O . VAL A 1 154 ? -8.18 -2.924 0.492 1 96.88 154 VAL A O 1
ATOM 1193 N N . GLY A 1 155 ? -8.414 -2.895 2.723 1 98.19 155 GLY A N 1
ATOM 1194 C CA . GLY A 1 155 ? -9.195 -1.669 2.676 1 98.19 155 GLY A CA 1
ATOM 1195 C C . GLY A 1 155 ? -8.484 -0.538 1.953 1 98.19 155 GLY A C 1
ATOM 1196 O O . GLY A 1 155 ? -9.062 0.094 1.065 1 98.19 155 GLY A O 1
ATOM 1197 N N . GLU A 1 156 ? -7.223 -0.3 2.34 1 97.62 156 GLU A N 1
ATOM 1198 C CA . GLU A 1 156 ? -6.418 0.743 1.71 1 97.62 156 GLU A CA 1
ATOM 1199 C C . GLU A 1 156 ? -6.32 0.532 0.202 1 97.62 156 GLU A C 1
ATOM 1201 O O . GLU A 1 156 ? -6.344 1.495 -0.568 1 97.62 156 GLU A O 1
ATOM 1206 N N . SER A 1 157 ? -6.207 -0.683 -0.228 1 96.81 157 SER A N 1
ATOM 1207 C CA . SER A 1 157 ? -6.062 -1.013 -1.643 1 96.81 157 SER A CA 1
ATOM 1208 C C . SER A 1 157 ? -7.273 -0.555 -2.445 1 96.81 157 SER A C 1
ATOM 1210 O O . SER A 1 157 ? -7.133 -0.059 -3.566 1 96.81 157 SER A O 1
ATOM 1212 N N . PHE A 1 158 ? -8.438 -0.662 -1.883 1 97.56 158 PHE A N 1
ATOM 1213 C CA . PHE A 1 158 ? -9.641 -0.35 -2.643 1 97.56 158 PHE A CA 1
ATOM 1214 C C . PHE A 1 158 ? -10.102 1.079 -2.373 1 97.56 158 PHE A C 1
ATOM 1216 O O . PHE A 1 158 ? -10.688 1.725 -3.244 1 97.56 158 PHE A O 1
ATOM 1223 N N . ILE A 1 159 ? -9.773 1.624 -1.188 1 97.81 159 ILE A N 1
ATOM 1224 C CA . ILE A 1 159 ? -10.133 2.992 -0.84 1 97.81 159 ILE A CA 1
ATOM 1225 C C . ILE A 1 159 ? -9.281 3.975 -1.637 1 97.81 159 ILE A C 1
ATOM 1227 O O . ILE A 1 159 ? -9.781 4.996 -2.113 1 97.81 159 ILE A O 1
ATOM 1231 N N . TYR A 1 160 ? -8.055 3.697 -1.821 1 96.81 160 TYR A N 1
ATOM 1232 C CA . TYR A 1 160 ? -7.121 4.609 -2.479 1 96.81 160 TYR A CA 1
ATOM 1233 C C . TYR A 1 160 ? -6.746 4.102 -3.865 1 96.81 160 TYR A C 1
ATOM 1235 O O . TYR A 1 160 ? -5.668 4.41 -4.379 1 96.81 160 TYR A O 1
ATOM 1243 N N . ASN A 1 161 ? -7.617 3.314 -4.496 1 95.44 161 ASN A N 1
ATOM 1244 C CA . ASN A 1 161 ? -7.34 2.693 -5.785 1 95.44 161 ASN A CA 1
ATOM 1245 C C . ASN A 1 161 ? -7.039 3.736 -6.859 1 95.44 161 ASN A C 1
ATOM 1247 O O . ASN A 1 161 ? -6.227 3.498 -7.754 1 95.44 161 ASN A O 1
ATOM 1251 N N . ASP A 1 162 ? -7.617 4.836 -6.805 1 93.25 162 ASP A N 1
ATOM 1252 C CA . ASP A 1 162 ? -7.398 5.902 -7.777 1 93.25 162 ASP A CA 1
ATOM 1253 C C . ASP A 1 162 ? -5.973 6.441 -7.688 1 93.25 162 ASP A C 1
ATOM 1255 O O . ASP A 1 162 ? -5.352 6.746 -8.703 1 93.25 162 ASP A O 1
ATOM 1259 N N . LEU A 1 163 ? -5.445 6.523 -6.508 1 92.12 163 LEU A N 1
ATOM 1260 C CA . LEU A 1 163 ? -4.09 7.023 -6.297 1 92.12 163 LEU A CA 1
ATOM 1261 C C . LEU A 1 163 ? -3.061 5.945 -6.613 1 92.12 163 LEU A C 1
ATOM 1263 O O . LEU A 1 163 ? -1.93 6.254 -7 1 92.12 163 LEU A O 1
ATOM 1267 N N . LEU A 1 164 ? -3.436 4.719 -6.449 1 92.5 164 LEU A N 1
ATOM 1268 C CA . LEU A 1 164 ? -2.504 3.602 -6.586 1 92.5 164 LEU A CA 1
ATOM 1269 C C . LEU A 1 164 ? -2.408 3.146 -8.039 1 92.5 164 LEU A C 1
ATOM 1271 O O . LEU A 1 164 ? -1.327 3.168 -8.625 1 92.5 164 LEU A O 1
ATOM 1275 N N . THR A 1 165 ? -3.539 2.9 -8.719 1 90.44 165 THR A N 1
ATOM 1276 C CA . THR A 1 165 ? -3.523 2.271 -10.039 1 90.44 165 THR A CA 1
ATOM 1277 C C . THR A 1 165 ? -4.34 3.088 -11.039 1 90.44 165 THR A C 1
ATOM 1279 O O . THR A 1 165 ? -4.418 2.74 -12.219 1 90.44 165 THR A O 1
ATOM 1282 N N . GLY A 1 166 ? -4.969 4.125 -10.602 1 89.62 166 GLY A N 1
ATOM 1283 C CA . GLY A 1 166 ? -5.824 4.902 -11.484 1 89.62 166 GLY A CA 1
ATOM 1284 C C . GLY A 1 166 ? -7.238 4.363 -11.57 1 89.62 166 GLY A C 1
ATOM 1285 O O . GLY A 1 166 ? -8.047 4.852 -12.359 1 89.62 166 GLY A O 1
ATOM 1286 N N . GLY A 1 167 ? -7.52 3.346 -10.758 1 92.44 167 GLY A N 1
ATOM 1287 C CA . GLY A 1 167 ? -8.867 2.793 -10.711 1 92.44 167 GLY A CA 1
ATOM 1288 C C . GLY A 1 167 ? -9.828 3.633 -9.891 1 92.44 167 GLY A C 1
ATOM 1289 O O . GLY A 1 167 ? -9.539 4.793 -9.586 1 92.44 167 GLY A O 1
ATOM 1290 N N . THR A 1 168 ? -10.961 3.092 -9.648 1 95.06 168 THR A N 1
ATOM 1291 C CA . THR A 1 168 ? -12 3.783 -8.891 1 95.06 168 THR A CA 1
ATOM 1292 C C . THR A 1 168 ? -12.148 3.176 -7.496 1 95.06 168 THR A C 1
ATOM 1294 O O . THR A 1 168 ? -12.281 1.958 -7.355 1 95.06 168 THR A O 1
ATOM 1297 N N . PRO A 1 169 ? -12.078 4.027 -6.504 1 97.5 169 PRO A N 1
ATOM 1298 C CA . PRO A 1 169 ? -12.375 3.508 -5.168 1 97.5 169 PRO A CA 1
ATOM 1299 C C . PRO A 1 169 ? -13.695 2.736 -5.117 1 97.5 169 PRO A C 1
ATOM 1301 O O . PRO A 1 169 ? -14.664 3.123 -5.77 1 97.5 169 PRO A O 1
ATOM 1304 N N . ASP A 1 170 ? -13.734 1.651 -4.395 1 97.75 170 ASP A N 1
ATOM 1305 C CA . ASP A 1 170 ? -14.891 0.766 -4.43 1 97.75 170 ASP A CA 1
ATOM 1306 C C . ASP A 1 170 ? -15.055 0.025 -3.104 1 97.75 170 ASP A C 1
ATOM 1308 O O . ASP A 1 170 ? -14.383 -0.983 -2.863 1 97.75 170 ASP A O 1
ATOM 1312 N N . ALA A 1 171 ? -15.984 0.492 -2.277 1 98 171 ALA A N 1
ATOM 1313 C CA . ALA A 1 171 ? -16.203 -0.099 -0.959 1 98 171 ALA A CA 1
ATOM 1314 C C . ALA A 1 171 ? -16.797 -1.501 -1.078 1 98 171 ALA A C 1
ATOM 1316 O O . ALA A 1 171 ? -16.578 -2.346 -0.206 1 98 171 ALA A O 1
ATOM 1317 N N . GLU A 1 172 ? -17.5 -1.735 -2.125 1 96.81 172 GLU A N 1
ATOM 1318 C CA . GLU A 1 172 ? -18.094 -3.061 -2.297 1 96.81 172 GLU A CA 1
ATOM 1319 C C . GLU A 1 172 ? -17.031 -4.094 -2.656 1 96.81 172 GLU A C 1
ATOM 1321 O O . GLU A 1 172 ? -17.109 -5.246 -2.225 1 96.81 172 GLU A O 1
ATOM 1326 N N . LYS A 1 173 ? -16.094 -3.74 -3.449 1 95.88 173 LYS A N 1
ATOM 1327 C CA . LYS A 1 173 ? -14.977 -4.645 -3.707 1 95.88 173 LYS A CA 1
ATOM 1328 C C . LYS A 1 173 ? -14.188 -4.922 -2.43 1 95.88 173 LYS A C 1
ATOM 1330 O O . LYS A 1 173 ? -13.758 -6.051 -2.191 1 95.88 173 LYS A O 1
ATOM 1335 N N . ALA A 1 174 ? -13.992 -3.838 -1.657 1 97.62 174 ALA A N 1
ATOM 1336 C CA . ALA A 1 174 ? -13.359 -4.043 -0.359 1 97.62 174 ALA A CA 1
ATOM 1337 C C . ALA A 1 174 ? -14.148 -5.039 0.486 1 97.62 174 ALA A C 1
ATOM 1339 O O . ALA A 1 174 ? -13.57 -5.945 1.092 1 97.62 174 ALA A O 1
ATOM 1340 N N . ARG A 1 175 ? -15.422 -4.848 0.486 1 97.06 175 ARG A N 1
ATOM 1341 C CA . ARG A 1 175 ? -16.312 -5.711 1.26 1 97.06 175 ARG A CA 1
ATOM 1342 C C . ARG A 1 175 ? -16.141 -7.172 0.848 1 97.06 175 ARG A C 1
ATOM 1344 O O . ARG A 1 175 ? -16.031 -8.055 1.701 1 97.06 175 ARG A O 1
ATOM 1351 N N . LEU A 1 176 ? -16.188 -7.398 -0.423 1 94.12 176 LEU A N 1
ATOM 1352 C CA . LEU A 1 176 ? -16.016 -8.758 -0.933 1 94.12 176 LEU A CA 1
ATOM 1353 C C . LEU A 1 176 ? -14.68 -9.344 -0.506 1 94.12 176 LEU A C 1
ATOM 1355 O O . LEU A 1 176 ? -14.602 -10.508 -0.121 1 94.12 176 LEU A O 1
ATOM 1359 N N . ALA A 1 177 ? -13.648 -8.578 -0.526 1 94.75 177 ALA A N 1
ATOM 1360 C CA . ALA A 1 177 ? -12.32 -9.031 -0.126 1 94.75 177 ALA A CA 1
ATOM 1361 C C . ALA A 1 177 ? -12.258 -9.297 1.375 1 94.75 177 ALA A C 1
ATOM 1363 O O . ALA A 1 177 ? -11.641 -10.273 1.813 1 94.75 177 ALA A O 1
ATOM 1364 N N . PHE A 1 178 ? -12.859 -8.375 2.189 1 95.69 178 PHE A N 1
ATOM 1365 C CA . PHE A 1 178 ? -12.93 -8.602 3.629 1 95.69 178 PHE A CA 1
ATOM 1366 C C . PHE A 1 178 ? -13.578 -9.953 3.934 1 95.69 178 PHE A C 1
ATOM 1368 O O . PHE A 1 178 ? -13.078 -10.711 4.762 1 95.69 178 PHE A O 1
ATOM 1375 N N . ARG A 1 179 ? -14.703 -10.234 3.285 1 91.94 179 ARG A N 1
ATOM 1376 C CA . ARG A 1 179 ? -15.438 -11.477 3.494 1 91.94 179 ARG A CA 1
ATOM 1377 C C . ARG A 1 179 ? -14.57 -12.688 3.158 1 91.94 179 ARG A C 1
ATOM 1379 O O . ARG A 1 179 ? -14.586 -13.688 3.875 1 91.94 179 ARG A O 1
ATOM 1386 N N . LEU A 1 180 ? -13.867 -12.508 2.137 1 88.44 180 LEU A N 1
ATOM 1387 C CA . LEU A 1 180 ? -13 -13.594 1.695 1 88.44 180 LEU A CA 1
ATOM 1388 C C . LEU A 1 180 ? -11.945 -13.906 2.754 1 88.44 180 LEU A C 1
ATOM 1390 O O . LEU A 1 180 ? -11.664 -15.078 3.023 1 88.44 180 LEU A O 1
ATOM 1394 N N . ILE A 1 181 ? -11.383 -12.938 3.344 1 89.19 181 ILE A N 1
ATOM 1395 C CA . ILE A 1 181 ? -10.312 -13.102 4.328 1 89.19 181 ILE A CA 1
ATOM 1396 C C . ILE A 1 181 ? -10.891 -13.672 5.621 1 89.19 181 ILE A C 1
ATOM 1398 O O . ILE A 1 181 ? -10.25 -14.492 6.285 1 89.19 181 ILE A O 1
ATOM 1402 N N . LEU A 1 182 ? -12.133 -13.234 5.914 1 89.81 182 LEU A N 1
ATOM 1403 C CA . LEU A 1 182 ? -12.695 -13.602 7.215 1 89.81 182 LEU A CA 1
ATOM 1404 C C . LEU A 1 182 ? -13.57 -14.844 7.102 1 89.81 182 LEU A C 1
ATOM 1406 O O . LEU A 1 182 ? -14.031 -15.375 8.117 1 89.81 182 LEU A O 1
ATOM 1410 N N . SER A 1 183 ? -13.844 -15.258 5.844 1 80.81 183 SER A N 1
ATOM 1411 C CA . SER A 1 183 ? -14.695 -16.438 5.656 1 80.81 183 SER A CA 1
ATOM 1412 C C . SER A 1 183 ? -14.008 -17.703 6.156 1 80.81 183 SER A C 1
ATOM 1414 O O . SER A 1 183 ? -12.781 -17.828 6.07 1 80.81 183 SER A O 1
ATOM 1416 N N . ARG A 1 184 ? -14.703 -18.547 6.965 1 67.12 184 ARG A N 1
ATOM 1417 C CA . ARG A 1 184 ? -14.227 -19.828 7.445 1 67.12 184 ARG A CA 1
ATOM 1418 C C . ARG A 1 184 ? -14.344 -20.891 6.363 1 67.12 184 ARG A C 1
ATOM 1420 O O . ARG A 1 184 ? -15.25 -20.844 5.527 1 67.12 184 ARG A O 1
ATOM 1427 N N . ASP A 1 185 ? -13.172 -21.594 5.863 1 52.22 185 ASP A N 1
ATOM 1428 C CA . ASP A 1 185 ? -13.383 -22.812 5.102 1 52.22 185 ASP A CA 1
ATOM 1429 C C . ASP A 1 185 ? -14.531 -23.641 5.684 1 52.22 185 ASP A C 1
ATOM 1431 O O . ASP A 1 185 ? -14.805 -23.562 6.883 1 52.22 185 ASP A O 1
ATOM 1435 N N . MET B 1 1 ? 12.945 5.016 -35.688 1 41.06 1 MET B N 1
ATOM 1436 C CA . MET B 1 1 ? 12.227 4.273 -34.656 1 41.06 1 MET B CA 1
ATOM 1437 C C . MET B 1 1 ? 13.117 3.217 -34.031 1 41.06 1 MET B C 1
ATOM 1439 O O . MET B 1 1 ? 13.062 3 -32.812 1 41.06 1 MET B O 1
A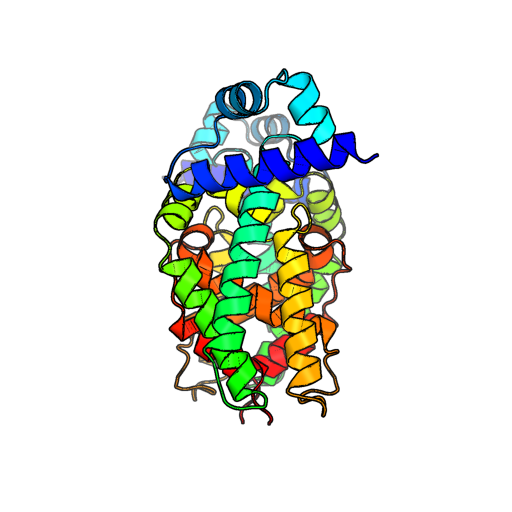TOM 1443 N N . ALA B 1 2 ? 13.945 2.717 -34.812 1 47.56 2 ALA B N 1
ATOM 1444 C CA . ALA B 1 2 ? 14.875 1.621 -34.562 1 47.56 2 ALA B CA 1
ATOM 1445 C C . ALA B 1 2 ? 16.031 2.086 -33.688 1 47.56 2 ALA B C 1
ATOM 1447 O O . ALA B 1 2 ? 16.438 1.383 -32.75 1 47.56 2 ALA B O 1
ATOM 1448 N N . GLU B 1 3 ? 16.344 3.291 -33.844 1 55.62 3 GLU B N 1
ATOM 1449 C CA . GLU B 1 3 ? 17.484 3.865 -33.156 1 55.62 3 GLU B CA 1
ATOM 1450 C C . GLU B 1 3 ? 17.141 4.18 -31.688 1 55.62 3 GLU B C 1
ATOM 1452 O O . GLU B 1 3 ? 17.984 3.992 -30.797 1 55.62 3 GLU B O 1
ATOM 1457 N N . THR B 1 4 ? 15.875 4.629 -31.516 1 60.31 4 THR B N 1
ATOM 1458 C CA . THR B 1 4 ? 15.383 4.957 -30.188 1 60.31 4 THR B CA 1
ATOM 1459 C C . THR B 1 4 ? 15.242 3.697 -29.328 1 60.31 4 THR B C 1
ATOM 1461 O O . THR B 1 4 ? 15.609 3.695 -28.156 1 60.31 4 THR B O 1
ATOM 1464 N N . ARG B 1 5 ? 15 2.686 -30.016 1 67 5 ARG B N 1
ATOM 1465 C CA . ARG B 1 5 ? 14.82 1.415 -29.312 1 67 5 ARG B CA 1
ATOM 1466 C C . ARG B 1 5 ? 16.156 0.84 -28.859 1 67 5 ARG B C 1
ATOM 1468 O O . ARG B 1 5 ? 16.234 0.226 -27.797 1 67 5 ARG B O 1
ATOM 1475 N N . ASP B 1 6 ? 16.938 1.462 -29.469 1 85.75 6 ASP B N 1
ATOM 1476 C CA . ASP B 1 6 ? 18.266 0.911 -29.203 1 85.75 6 ASP B CA 1
ATOM 1477 C C . ASP B 1 6 ? 18.859 1.513 -27.922 1 85.75 6 ASP B C 1
ATOM 1479 O O . ASP B 1 6 ? 19.312 0.783 -27.047 1 85.75 6 ASP B O 1
ATOM 1483 N N . VAL B 1 7 ? 18.516 2.818 -27.766 1 89.75 7 VAL B N 1
ATOM 1484 C CA . VAL B 1 7 ? 19.094 3.486 -26.609 1 89.75 7 VAL B CA 1
ATOM 1485 C C . VAL B 1 7 ? 18.359 3.059 -25.344 1 89.75 7 VAL B C 1
ATOM 1487 O O . VAL B 1 7 ? 18.984 2.848 -24.297 1 89.75 7 VAL B O 1
ATOM 1490 N N . ARG B 1 8 ? 17.078 2.828 -25.5 1 91.5 8 ARG B N 1
ATOM 1491 C CA . ARG B 1 8 ? 16.281 2.449 -24.344 1 91.5 8 ARG B CA 1
ATOM 1492 C C . ARG B 1 8 ? 16.672 1.065 -23.828 1 91.5 8 ARG B C 1
ATOM 1494 O O . ARG B 1 8 ? 16.844 0.867 -22.625 1 91.5 8 ARG B O 1
ATOM 1501 N N . ALA B 1 9 ? 16.781 0.216 -24.734 1 94.5 9 ALA B N 1
ATOM 1502 C CA . ALA B 1 9 ? 17.156 -1.149 -24.375 1 94.5 9 ALA B CA 1
ATOM 1503 C C . ALA B 1 9 ? 18.578 -1.2 -23.812 1 94.5 9 ALA B C 1
ATOM 1505 O O . ALA B 1 9 ? 18.828 -1.927 -22.844 1 94.5 9 ALA B O 1
ATOM 1506 N N . GLU B 1 10 ? 19.406 -0.518 -24.406 1 95.38 10 GLU B N 1
ATOM 1507 C CA . GLU B 1 10 ? 20.781 -0.471 -23.938 1 95.38 10 GLU B CA 1
ATOM 1508 C C . GLU B 1 10 ? 20.875 0.174 -22.547 1 95.38 10 GLU B C 1
ATOM 1510 O O . GLU B 1 10 ? 21.641 -0.271 -21.703 1 95.38 10 GLU B O 1
ATOM 1515 N N . ALA B 1 11 ? 20.094 1.213 -22.406 1 95.88 11 ALA B N 1
ATOM 1516 C CA . ALA B 1 11 ? 20.047 1.873 -21.109 1 95.88 11 ALA B CA 1
ATOM 1517 C C . ALA B 1 11 ? 19.531 0.918 -20.031 1 95.88 11 ALA B C 1
ATOM 1519 O O . ALA B 1 11 ? 20.078 0.875 -18.922 1 95.88 11 ALA B O 1
ATOM 1520 N N . LEU B 1 12 ? 18.547 0.225 -20.406 1 95.5 12 LEU B N 1
ATOM 1521 C CA . LEU B 1 12 ? 18 -0.739 -19.453 1 95.5 12 LEU B CA 1
ATOM 1522 C C . LEU B 1 12 ? 19.031 -1.781 -19.078 1 95.5 12 LEU B C 1
ATOM 1524 O O . LEU B 1 12 ? 19.203 -2.094 -17.891 1 95.5 12 LEU B O 1
ATOM 1528 N N . SER B 1 13 ? 19.703 -2.289 -20.062 1 95.88 13 SER B N 1
ATOM 1529 C CA . SER B 1 13 ? 20.719 -3.309 -19.812 1 95.88 13 SER B CA 1
ATOM 1530 C C . SER B 1 13 ? 21.844 -2.773 -18.922 1 95.88 13 SER B C 1
ATOM 1532 O O . SER B 1 13 ? 22.234 -3.418 -17.953 1 95.88 13 SER B O 1
ATOM 1534 N N . ALA B 1 14 ? 22.281 -1.646 -19.203 1 95.5 14 ALA B N 1
ATOM 1535 C CA . ALA B 1 14 ? 23.359 -1.021 -18.422 1 95.5 14 ALA B CA 1
ATOM 1536 C C . ALA B 1 14 ? 22.891 -0.7 -17 1 95.5 14 ALA B C 1
ATOM 1538 O O . ALA B 1 14 ? 23.609 -0.941 -16.031 1 95.5 14 ALA B O 1
ATOM 1539 N N . ALA B 1 15 ? 21.688 -0.154 -16.891 1 96.31 15 ALA B N 1
ATOM 1540 C CA . ALA B 1 15 ? 21.125 0.19 -15.586 1 96.31 15 ALA B CA 1
ATOM 1541 C C . ALA B 1 15 ? 20.938 -1.056 -14.727 1 96.31 15 ALA B C 1
ATOM 1543 O O . ALA B 1 15 ? 21.172 -1.025 -13.516 1 96.31 15 ALA B O 1
ATOM 1544 N N . ARG B 1 16 ? 20.516 -2.047 -15.32 1 95 16 ARG B N 1
ATOM 1545 C CA . ARG B 1 16 ? 20.344 -3.305 -14.602 1 95 16 ARG B CA 1
ATOM 1546 C C . ARG B 1 16 ? 21.656 -3.793 -14.016 1 95 16 ARG B C 1
ATOM 1548 O O . ARG B 1 16 ? 21.688 -4.305 -12.891 1 95 16 ARG B O 1
ATOM 1555 N N . ARG B 1 17 ? 22.688 -3.666 -14.734 1 94.69 17 ARG B N 1
ATOM 1556 C CA . ARG B 1 17 ? 24 -4.07 -14.25 1 94.69 17 ARG B CA 1
ATOM 1557 C C . ARG B 1 17 ? 24.422 -3.229 -13.047 1 94.69 17 ARG B C 1
ATOM 1559 O O . ARG B 1 17 ? 24.953 -3.756 -12.07 1 94.69 17 ARG B O 1
ATOM 1566 N N . GLN B 1 18 ? 24.203 -1.951 -13.156 1 93.81 18 GLN B N 1
ATOM 1567 C CA . GLN B 1 18 ? 24.516 -1.088 -12.023 1 93.81 18 GLN B CA 1
ATOM 1568 C C . GLN B 1 18 ? 23.719 -1.494 -10.789 1 93.81 18 GLN B C 1
ATOM 1570 O O . GLN B 1 18 ? 24.266 -1.613 -9.695 1 93.81 18 GLN B O 1
ATOM 1575 N N . PHE B 1 19 ? 22.469 -1.719 -11.023 1 93.06 19 PHE B N 1
ATOM 1576 C CA . PHE B 1 19 ? 21.578 -2.064 -9.922 1 93.06 19 PHE B CA 1
ATOM 1577 C C . PHE B 1 19 ? 21.984 -3.398 -9.297 1 93.06 19 PHE B C 1
ATOM 1579 O O . PHE B 1 19 ? 22.016 -3.533 -8.078 1 93.06 19 PHE B O 1
ATOM 1586 N N . ALA B 1 20 ? 22.312 -4.301 -10.086 1 91.56 20 ALA B N 1
ATOM 1587 C CA . ALA B 1 20 ? 22.688 -5.633 -9.617 1 91.56 20 ALA B CA 1
ATOM 1588 C C . ALA B 1 20 ? 23.984 -5.59 -8.82 1 91.56 20 ALA B C 1
ATOM 1590 O O . ALA B 1 20 ? 24.234 -6.453 -7.973 1 91.56 20 ALA B O 1
ATOM 1591 N N . ALA B 1 21 ? 24.781 -4.57 -9.062 1 91.75 21 ALA B N 1
ATOM 1592 C CA . ALA B 1 21 ? 26.047 -4.398 -8.344 1 91.75 21 ALA B CA 1
ATOM 1593 C C . ALA B 1 21 ? 25.828 -3.703 -7.004 1 91.75 21 ALA B C 1
ATOM 1595 O O . ALA B 1 21 ? 26.766 -3.533 -6.227 1 91.75 21 ALA B O 1
ATOM 1596 N N . GLY B 1 22 ? 24.594 -3.369 -6.738 1 89.25 22 GLY B N 1
ATOM 1597 C CA . GLY B 1 22 ? 24.266 -2.744 -5.473 1 89.25 22 GLY B CA 1
ATOM 1598 C C . GLY B 1 22 ? 24.594 -1.267 -5.426 1 89.25 22 GLY B C 1
ATOM 1599 O O . GLY B 1 22 ? 24.781 -0.7 -4.344 1 89.25 22 GLY B O 1
ATOM 1600 N N . LYS B 1 23 ? 24.688 -0.664 -6.613 1 88.75 23 LYS B N 1
ATOM 1601 C CA . LYS B 1 23 ? 25.062 0.745 -6.691 1 88.75 23 LYS B CA 1
ATOM 1602 C C . LYS B 1 23 ? 23.859 1.61 -7.082 1 88.75 23 LYS B C 1
ATOM 1604 O O . LYS B 1 23 ? 22.953 1.147 -7.773 1 88.75 23 LYS B O 1
ATOM 1609 N N . PRO B 1 24 ? 23.938 2.855 -6.535 1 90.5 24 PRO B N 1
ATOM 1610 C CA . PRO B 1 24 ? 22.953 3.799 -7.055 1 90.5 24 PRO B CA 1
ATOM 1611 C C . PRO B 1 24 ? 23.078 4.02 -8.562 1 90.5 24 PRO B C 1
ATOM 1613 O O . PRO B 1 24 ? 24.172 3.926 -9.109 1 90.5 24 PRO B O 1
ATOM 1616 N N . LEU B 1 25 ? 21.938 4.227 -9.156 1 92.88 25 LEU B N 1
ATOM 1617 C CA . LEU B 1 25 ? 21.969 4.523 -10.586 1 92.88 25 LEU B CA 1
ATOM 1618 C C . LEU B 1 25 ? 22.812 5.766 -10.867 1 92.88 25 LEU B C 1
ATOM 1620 O O . LEU B 1 25 ? 22.531 6.84 -10.328 1 92.88 25 LEU B O 1
ATOM 1624 N N . ASP B 1 26 ? 23.828 5.594 -11.562 1 94.88 26 ASP B N 1
ATOM 1625 C CA . ASP B 1 26 ? 24.672 6.691 -12.031 1 94.88 26 ASP B CA 1
ATOM 1626 C C . ASP B 1 26 ? 24.328 7.07 -13.469 1 94.88 26 ASP B C 1
ATOM 1628 O O . ASP B 1 26 ? 24.844 6.465 -14.414 1 94.88 26 ASP B O 1
ATOM 1632 N N . VAL B 1 27 ? 23.578 8.055 -13.562 1 95.12 27 VAL B N 1
ATOM 1633 C CA . VAL B 1 27 ? 23.047 8.469 -14.852 1 95.12 27 VAL B CA 1
ATOM 1634 C C . VAL B 1 27 ? 24.188 8.953 -15.75 1 95.12 27 VAL B C 1
ATOM 1636 O O . VAL B 1 27 ? 24.172 8.719 -16.953 1 95.12 27 VAL B O 1
ATOM 1639 N N . ASN B 1 28 ? 25.094 9.641 -15.117 1 95.31 28 ASN B N 1
ATOM 1640 C CA . ASN B 1 28 ? 26.234 10.109 -15.906 1 95.31 28 ASN B CA 1
ATOM 1641 C C . ASN B 1 28 ? 27.062 8.945 -16.438 1 95.31 28 ASN B C 1
ATOM 1643 O O . ASN B 1 28 ? 27.453 8.953 -17.609 1 95.31 28 ASN B O 1
ATOM 1647 N N . ALA B 1 29 ? 27.312 8.055 -15.641 1 95.44 29 ALA B N 1
ATOM 1648 C CA . ALA B 1 29 ? 28.047 6.867 -16.078 1 95.44 29 ALA B CA 1
ATOM 1649 C C . ALA B 1 29 ? 27.266 6.105 -17.141 1 95.44 29 ALA B C 1
ATOM 1651 O O . ALA B 1 29 ? 27.859 5.582 -18.094 1 95.44 29 ALA B O 1
ATOM 1652 N N . LEU B 1 30 ? 25.938 6.07 -17 1 95.31 30 LEU B N 1
ATOM 1653 C CA . LEU B 1 30 ? 25.078 5.406 -17.969 1 95.31 30 LEU B CA 1
ATOM 1654 C C . LEU B 1 30 ? 25.156 6.102 -19.328 1 95.31 30 LEU B C 1
ATOM 1656 O O . LEU B 1 30 ? 25.312 5.441 -20.359 1 95.31 30 LEU B O 1
ATOM 1660 N N . ALA B 1 31 ? 25.047 7.398 -19.281 1 96.38 31 ALA B N 1
ATOM 1661 C CA . ALA B 1 31 ? 25.125 8.18 -20.516 1 96.38 31 ALA B CA 1
ATOM 1662 C C . ALA B 1 31 ? 26.469 7.98 -21.219 1 96.38 31 ALA B C 1
ATOM 1664 O O . ALA B 1 31 ? 26.516 7.773 -22.422 1 96.38 31 ALA B O 1
ATOM 1665 N N . THR B 1 32 ? 27.531 7.996 -20.453 1 96.12 32 THR B N 1
ATOM 1666 C CA . THR B 1 32 ? 28.891 7.805 -20.969 1 96.12 32 THR B CA 1
ATOM 1667 C C . THR B 1 32 ? 29.016 6.434 -21.625 1 96.12 32 THR B C 1
ATOM 1669 O O . THR B 1 32 ? 29.547 6.32 -22.734 1 96.12 32 THR B O 1
ATOM 1672 N N . GLU B 1 33 ? 28.531 5.449 -21.016 1 95 33 GLU B N 1
ATOM 1673 C CA . GLU B 1 33 ? 28.594 4.086 -21.531 1 95 33 GLU B CA 1
ATOM 1674 C C . GLU B 1 33 ? 27.844 3.961 -22.844 1 95 33 GLU B C 1
ATOM 1676 O O . GLU B 1 33 ? 28.25 3.199 -23.734 1 95 33 GLU B O 1
ATOM 1681 N N . LEU B 1 34 ? 26.766 4.695 -23.031 1 95.31 34 LEU B N 1
ATOM 1682 C CA . LEU B 1 34 ? 25.906 4.594 -24.203 1 95.31 34 LEU B CA 1
ATOM 1683 C C . LEU B 1 34 ? 26.359 5.559 -25.297 1 95.31 34 LEU B C 1
ATOM 1685 O O . LEU B 1 34 ? 25.844 5.523 -26.406 1 95.31 34 LEU B O 1
ATOM 1689 N N . GLY B 1 35 ? 27.297 6.402 -24.922 1 95.75 35 GLY B N 1
ATOM 1690 C CA . GLY B 1 35 ? 27.828 7.352 -25.891 1 95.75 35 GLY B CA 1
ATOM 1691 C C . GLY B 1 35 ? 26.844 8.469 -26.219 1 95.75 35 GLY B C 1
ATOM 1692 O O . GLY B 1 35 ? 26.781 8.922 -27.359 1 95.75 35 GLY B O 1
ATOM 1693 N N . VAL B 1 36 ? 26.047 8.797 -25.312 1 96 36 VAL B N 1
ATOM 1694 C CA . VAL B 1 36 ? 25.109 9.898 -25.484 1 96 36 VAL B CA 1
ATOM 1695 C C . VAL B 1 36 ? 25.234 10.875 -24.312 1 96 36 VAL B C 1
ATOM 1697 O O . VAL B 1 36 ? 25.922 10.594 -23.328 1 96 36 VAL B O 1
ATOM 1700 N N . ASP B 1 37 ? 24.609 12.094 -24.469 1 95.56 37 ASP B N 1
ATOM 1701 C CA . ASP B 1 37 ? 24.578 13.008 -23.328 1 95.56 37 ASP B CA 1
ATOM 1702 C C . ASP B 1 37 ? 23.359 12.758 -22.453 1 95.56 37 ASP B C 1
ATOM 1704 O O . ASP B 1 37 ? 22.453 12 -22.844 1 95.56 37 ASP B O 1
ATOM 1708 N N . ARG B 1 38 ? 23.391 13.312 -21.297 1 94.75 38 ARG B N 1
ATOM 1709 C CA . ARG B 1 38 ? 22.328 13.133 -20.328 1 94.75 38 ARG B CA 1
ATOM 1710 C C . ARG B 1 38 ? 20.984 13.547 -20.906 1 94.75 38 ARG B C 1
ATOM 1712 O O . ARG B 1 38 ? 19.969 12.867 -20.688 1 94.75 38 ARG B O 1
ATOM 1719 N N . THR B 1 39 ? 20.984 14.539 -21.656 1 95.75 39 THR B N 1
ATOM 1720 C CA . THR B 1 39 ? 19.75 15.055 -22.234 1 95.75 39 THR B CA 1
ATOM 1721 C C . THR B 1 39 ? 19.156 14.039 -23.219 1 95.75 39 THR B C 1
ATOM 1723 O O . THR B 1 39 ? 17.953 13.758 -23.156 1 95.75 39 THR B O 1
ATOM 1726 N N . THR B 1 40 ? 19.969 13.547 -23.984 1 94.75 40 THR B N 1
ATOM 1727 C CA . THR B 1 40 ? 19.531 12.523 -24.922 1 94.75 40 THR B CA 1
ATOM 1728 C C . THR B 1 40 ? 19.062 11.273 -24.203 1 94.75 40 THR B C 1
ATOM 1730 O O . THR B 1 40 ? 18.047 10.68 -24.562 1 94.75 40 THR B O 1
ATOM 1733 N N . LEU B 1 41 ? 19.812 10.82 -23.172 1 96.31 41 LEU B N 1
ATOM 1734 C CA . LEU B 1 41 ? 19.422 9.656 -22.391 1 96.31 41 LEU B CA 1
ATOM 1735 C C . LEU B 1 41 ? 18.016 9.836 -21.812 1 96.31 41 LEU B C 1
ATOM 1737 O O . LEU B 1 41 ? 17.172 8.953 -21.938 1 96.31 41 LEU B O 1
ATOM 1741 N N . PHE B 1 42 ? 17.781 11.016 -21.234 1 95.94 42 PHE B N 1
ATOM 1742 C CA . PHE B 1 42 ? 16.5 11.266 -20.594 1 95.94 42 PHE B CA 1
ATOM 1743 C C . PHE B 1 42 ? 15.383 11.352 -21.625 1 95.94 42 PHE B C 1
ATOM 1745 O O . PHE B 1 42 ? 14.266 10.891 -21.375 1 95.94 42 PHE B O 1
ATOM 1752 N N . ARG B 1 43 ? 15.711 11.836 -22.75 1 95.75 43 ARG B N 1
ATOM 1753 C CA . ARG B 1 43 ? 14.727 11.938 -23.828 1 95.75 43 ARG B CA 1
ATOM 1754 C C . ARG B 1 43 ? 14.336 10.562 -24.344 1 95.75 43 ARG B C 1
ATOM 1756 O O . ARG B 1 43 ? 13.164 10.305 -24.625 1 95.75 43 ARG B O 1
ATOM 1763 N N . ARG B 1 44 ? 15.258 9.734 -24.312 1 95.06 44 ARG B N 1
ATOM 1764 C CA . ARG B 1 44 ? 15.039 8.461 -24.984 1 95.06 44 ARG B CA 1
ATOM 1765 C C . ARG B 1 44 ? 14.656 7.371 -23.984 1 95.06 44 ARG B C 1
ATOM 1767 O O . ARG B 1 44 ? 13.898 6.457 -24.312 1 95.06 44 ARG B O 1
ATOM 1774 N N . ALA B 1 45 ? 15.211 7.426 -22.812 1 95.38 45 ALA B N 1
ATOM 1775 C CA . ALA B 1 45 ? 15.016 6.324 -21.875 1 95.38 45 ALA B CA 1
ATOM 1776 C C . ALA B 1 45 ? 14.258 6.785 -20.641 1 95.38 45 ALA B C 1
ATOM 1778 O O . ALA B 1 45 ? 13.852 5.969 -19.812 1 95.38 45 ALA B O 1
ATOM 1779 N N . GLY B 1 46 ? 13.992 8.016 -20.578 1 94.06 46 GLY B N 1
ATOM 1780 C CA . GLY B 1 46 ? 13.297 8.531 -19.406 1 94.06 46 GLY B CA 1
ATOM 1781 C C . GLY B 1 46 ? 14.242 9.016 -18.328 1 94.06 46 GLY B C 1
ATOM 1782 O O . GLY B 1 46 ? 15.461 8.828 -18.422 1 94.06 46 GLY B O 1
ATOM 1783 N N . ASN B 1 47 ? 13.648 9.633 -17.328 1 93.81 47 ASN B N 1
ATOM 1784 C CA . ASN B 1 47 ? 14.43 10.156 -16.219 1 93.81 47 ASN B CA 1
ATOM 1785 C C . ASN B 1 47 ? 14.867 9.031 -15.273 1 93.81 47 ASN B C 1
ATOM 1787 O O . ASN B 1 47 ? 14.641 7.855 -15.555 1 93.81 47 ASN B O 1
ATOM 1791 N N . ARG B 1 48 ? 15.516 9.383 -14.203 1 93.5 48 ARG B N 1
ATOM 1792 C CA . ARG B 1 48 ? 16.078 8.43 -13.258 1 93.5 48 ARG B CA 1
ATOM 1793 C C . ARG B 1 48 ? 15.008 7.484 -12.727 1 93.5 48 ARG B C 1
ATOM 1795 O O . ARG B 1 48 ? 15.219 6.273 -12.656 1 93.5 48 ARG B O 1
ATOM 1802 N N . ASP B 1 49 ? 13.859 7.996 -12.43 1 92.38 49 ASP B N 1
ATOM 1803 C CA . ASP B 1 49 ? 12.773 7.184 -11.875 1 92.38 49 ASP B CA 1
ATOM 1804 C C . ASP B 1 49 ? 12.234 6.207 -12.922 1 92.38 49 ASP B C 1
ATOM 1806 O O . ASP B 1 49 ? 11.938 5.051 -12.602 1 92.38 49 ASP B O 1
ATOM 1810 N N . THR B 1 50 ? 12.141 6.711 -14.062 1 94.31 50 THR B N 1
ATOM 1811 C CA . THR B 1 50 ? 11.656 5.863 -15.148 1 94.31 50 THR B CA 1
ATOM 1812 C C . THR B 1 50 ? 12.625 4.711 -15.414 1 94.31 50 THR B C 1
ATOM 1814 O O . THR B 1 50 ? 12.203 3.561 -15.539 1 94.31 50 THR B O 1
ATOM 1817 N N . ILE B 1 51 ? 13.844 5.031 -15.461 1 94.94 51 ILE B N 1
ATOM 1818 C CA . ILE B 1 51 ? 14.859 4.008 -15.719 1 94.94 51 ILE B CA 1
ATOM 1819 C C . ILE B 1 51 ? 14.875 3.002 -14.57 1 94.94 51 ILE B C 1
ATOM 1821 O O . ILE B 1 51 ? 14.922 1.791 -14.797 1 94.94 51 ILE B O 1
ATOM 1825 N N . THR B 1 52 ? 14.82 3.498 -13.359 1 94.31 52 THR B N 1
ATOM 1826 C CA . THR B 1 52 ? 14.797 2.627 -12.188 1 94.31 52 THR B CA 1
ATOM 1827 C C . THR B 1 52 ? 13.586 1.699 -12.227 1 94.31 52 THR B C 1
ATOM 1829 O O . THR B 1 52 ? 13.719 0.493 -12 1 94.31 52 THR B O 1
ATOM 1832 N N . GLY B 1 53 ? 12.422 2.26 -12.508 1 94.88 53 GLY B N 1
ATOM 1833 C CA . GLY B 1 53 ? 11.219 1.456 -12.633 1 94.88 53 GLY B CA 1
ATOM 1834 C C . GLY B 1 53 ? 11.344 0.355 -13.672 1 94.88 53 GLY B C 1
ATOM 1835 O O . GLY B 1 53 ? 10.93 -0.781 -13.43 1 94.88 53 GLY B O 1
ATOM 1836 N N . ASP B 1 54 ? 11.938 0.695 -14.742 1 95.25 54 ASP B N 1
ATOM 1837 C CA . ASP B 1 54 ? 12.133 -0.279 -15.812 1 95.25 54 ASP B CA 1
ATOM 1838 C C . ASP B 1 54 ? 13.062 -1.404 -15.375 1 95.25 54 ASP B C 1
ATOM 1840 O O . ASP B 1 54 ? 12.836 -2.57 -15.703 1 95.25 54 ASP B O 1
ATOM 1844 N N . VAL B 1 55 ? 14.062 -1.064 -14.688 1 95.12 55 VAL B N 1
ATOM 1845 C CA . VAL B 1 55 ? 15.008 -2.061 -14.195 1 95.12 55 VAL B CA 1
ATOM 1846 C C . VAL B 1 55 ? 14.305 -2.996 -13.211 1 95.12 55 VAL B C 1
ATOM 1848 O O . VAL B 1 55 ? 14.422 -4.219 -13.32 1 95.12 55 VAL B O 1
ATOM 1851 N N . LEU B 1 56 ? 13.625 -2.434 -12.32 1 95.12 56 LEU B N 1
ATOM 1852 C CA . LEU B 1 56 ? 12.922 -3.229 -11.32 1 95.12 56 LEU B CA 1
ATOM 1853 C C . LEU B 1 56 ? 11.883 -4.129 -11.977 1 95.12 56 LEU B C 1
ATOM 1855 O O . LEU B 1 56 ? 11.727 -5.289 -11.586 1 95.12 56 LEU B O 1
ATOM 1859 N N . ASP B 1 57 ? 11.219 -3.576 -12.922 1 96.38 57 ASP B N 1
ATOM 1860 C CA . ASP B 1 57 ? 10.242 -4.367 -13.664 1 96.38 57 ASP B CA 1
ATOM 1861 C C . ASP B 1 57 ? 10.906 -5.547 -14.367 1 96.38 57 ASP B C 1
ATOM 1863 O O . ASP B 1 57 ? 10.398 -6.668 -14.328 1 96.38 57 ASP B O 1
ATOM 1867 N N . SER B 1 58 ? 11.977 -5.262 -14.992 1 95.5 58 SER B N 1
ATOM 1868 C CA . SER B 1 58 ? 12.719 -6.305 -15.695 1 95.5 58 SER B CA 1
ATOM 1869 C C . SER B 1 58 ? 13.172 -7.402 -14.742 1 95.5 58 SER B C 1
ATOM 1871 O O . SER B 1 58 ? 13.062 -8.586 -15.055 1 95.5 58 SER B O 1
ATOM 1873 N N . LEU B 1 59 ? 13.641 -7.043 -13.609 1 94.88 59 LEU B N 1
ATOM 1874 C CA . LEU B 1 59 ? 14.094 -8 -12.609 1 94.88 59 LEU B CA 1
ATOM 1875 C C . LEU B 1 59 ? 12.922 -8.797 -12.047 1 94.88 59 LEU B C 1
ATOM 1877 O O . LEU B 1 59 ? 13.023 -10.008 -11.852 1 94.88 59 LEU B O 1
ATOM 1881 N N . ALA B 1 60 ? 11.82 -8.141 -11.805 1 96.5 60 ALA B N 1
ATOM 1882 C CA . ALA B 1 60 ? 10.625 -8.805 -11.297 1 96.5 60 ALA B CA 1
ATOM 1883 C C . ALA B 1 60 ? 10.109 -9.836 -12.297 1 96.5 60 ALA B C 1
ATOM 1885 O O . ALA B 1 60 ? 9.695 -10.93 -11.906 1 96.5 60 ALA B O 1
ATOM 1886 N N . ARG B 1 61 ? 10.156 -9.484 -13.562 1 97.06 61 ARG B N 1
ATOM 1887 C CA . ARG B 1 61 ? 9.711 -10.406 -14.609 1 97.06 61 ARG B CA 1
ATOM 1888 C C . ARG B 1 61 ? 10.594 -11.648 -14.656 1 97.06 61 ARG B C 1
ATOM 1890 O O . ARG B 1 61 ? 10.102 -12.758 -14.852 1 97.06 61 ARG B O 1
ATOM 1897 N N . ARG B 1 62 ? 11.828 -11.406 -14.523 1 96 62 ARG B N 1
ATOM 1898 C CA . ARG B 1 62 ? 12.75 -12.539 -14.516 1 96 62 ARG B CA 1
ATOM 1899 C C . ARG B 1 62 ? 12.469 -13.461 -13.336 1 96 62 ARG B C 1
ATOM 1901 O O . ARG B 1 62 ? 12.414 -14.68 -13.492 1 96 62 ARG B O 1
ATOM 1908 N N . THR B 1 63 ? 12.328 -12.906 -12.172 1 97.25 63 THR B N 1
ATOM 1909 C CA . THR B 1 63 ? 12.023 -13.68 -10.977 1 97.25 63 THR B CA 1
ATOM 1910 C C . THR B 1 63 ? 10.703 -14.43 -11.141 1 97.25 63 THR B C 1
ATOM 1912 O O . THR B 1 63 ? 10.578 -15.586 -10.719 1 97.25 63 THR B O 1
ATOM 1915 N N . TRP B 1 64 ? 9.695 -13.781 -11.742 1 98.31 64 TRP B N 1
ATOM 1916 C CA . TRP B 1 64 ? 8.398 -14.398 -11.984 1 98.31 64 TRP B CA 1
ATOM 1917 C C . TRP B 1 64 ? 8.531 -15.625 -12.883 1 98.31 64 TRP B C 1
ATOM 1919 O O . TRP B 1 64 ? 7.984 -16.688 -12.578 1 98.31 64 TRP B O 1
ATOM 1929 N N . ARG B 1 65 ? 9.32 -15.523 -13.938 1 97.88 65 ARG B N 1
ATOM 1930 C CA . ARG B 1 65 ? 9.531 -16.641 -14.859 1 97.88 65 ARG B CA 1
ATOM 1931 C C . ARG B 1 65 ? 10.227 -17.797 -14.156 1 97.88 65 ARG B C 1
ATOM 1933 O O . ARG B 1 65 ? 9.891 -18.953 -14.398 1 97.88 65 ARG B O 1
ATOM 1940 N N . MET B 1 66 ? 11.133 -17.484 -13.328 1 98 66 MET B N 1
ATOM 1941 C CA . MET B 1 66 ? 11.812 -18.516 -12.555 1 98 66 MET B CA 1
ATOM 1942 C C . MET B 1 66 ? 10.828 -19.25 -11.648 1 98 66 MET B C 1
ATOM 1944 O O . MET B 1 66 ? 10.883 -20.484 -11.531 1 98 66 MET B O 1
ATOM 1948 N N . GLY B 1 67 ? 9.977 -18.484 -11.008 1 98.31 67 GLY B N 1
ATOM 1949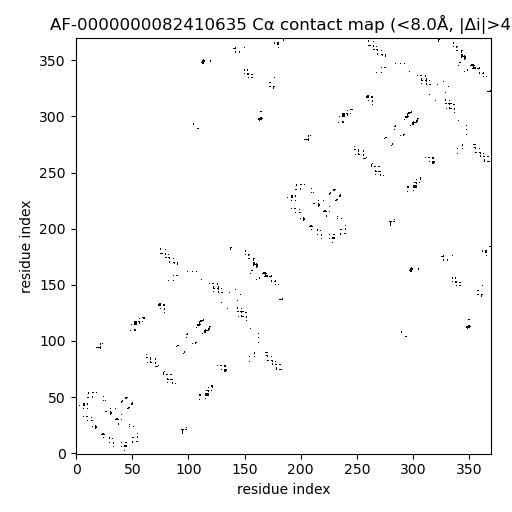 C CA . GLY B 1 67 ? 8.961 -19.094 -10.156 1 98.31 67 GLY B CA 1
ATOM 1950 C C . GLY B 1 67 ? 8.016 -20.016 -10.914 1 98.31 67 GLY B C 1
ATOM 1951 O O . GLY B 1 67 ? 7.695 -21.094 -10.445 1 98.31 67 GLY B O 1
ATOM 1952 N N . LEU B 1 68 ? 7.594 -19.547 -12.109 1 98.25 68 LEU B N 1
ATOM 1953 C CA . LEU B 1 68 ? 6.723 -20.359 -12.945 1 98.25 68 LEU B CA 1
ATOM 1954 C C . LEU B 1 68 ? 7.398 -21.672 -13.305 1 98.25 68 LEU B C 1
ATOM 1956 O O . LEU B 1 68 ? 6.75 -22.719 -13.344 1 98.25 68 LEU B O 1
ATOM 1960 N N . ALA B 1 69 ? 8.68 -21.609 -13.586 1 98 69 ALA B N 1
ATOM 1961 C CA . ALA B 1 69 ? 9.43 -22.781 -14 1 98 69 ALA B CA 1
ATOM 1962 C C . ALA B 1 69 ? 9.672 -23.719 -12.82 1 98 69 ALA B C 1
ATOM 1964 O O . ALA B 1 69 ? 9.664 -24.953 -12.984 1 98 69 ALA B O 1
ATOM 1965 N N . GLU B 1 70 ? 9.859 -23.203 -11.641 1 97.88 70 GLU B N 1
ATOM 1966 C CA . GLU B 1 70 ? 10.266 -23.969 -10.469 1 97.88 70 GLU B CA 1
ATOM 1967 C C . GLU B 1 70 ? 9.062 -24.609 -9.789 1 97.88 70 GLU B C 1
ATOM 1969 O O . GLU B 1 70 ? 9.172 -25.688 -9.203 1 97.88 70 GLU B O 1
ATOM 1974 N N . CYS B 1 71 ? 8.008 -23.875 -9.836 1 97.56 71 CYS B N 1
ATOM 1975 C CA . CYS B 1 71 ? 6.828 -24.344 -9.109 1 97.56 71 CYS B CA 1
ATOM 1976 C C . CYS B 1 71 ? 5.98 -25.25 -9.984 1 97.56 71 CYS B C 1
ATOM 1978 O O . CYS B 1 71 ? 5.422 -24.812 -10.992 1 97.56 71 CYS B O 1
ATOM 1980 N N . GLY B 1 72 ? 5.91 -26.453 -9.578 1 94.75 72 GLY B N 1
ATOM 1981 C CA . GLY B 1 72 ? 5.051 -27.406 -10.258 1 94.75 72 GLY B CA 1
ATOM 1982 C C . GLY B 1 72 ? 3.639 -27.438 -9.711 1 94.75 72 GLY B C 1
ATOM 1983 O O . GLY B 1 72 ? 3.193 -26.484 -9.07 1 94.75 72 GLY B O 1
ATOM 1984 N N . GLY B 1 73 ? 2.924 -28.469 -10.047 1 94.56 73 GLY B N 1
ATOM 1985 C CA . GLY B 1 73 ? 1.552 -28.609 -9.586 1 94.56 73 GLY B CA 1
ATOM 1986 C C . GLY B 1 73 ? 0.557 -27.859 -10.445 1 94.56 73 GLY B C 1
ATOM 1987 O O . GLY B 1 73 ? 0.839 -27.562 -11.609 1 94.56 73 GLY B O 1
ATOM 1988 N N . SER B 1 74 ? -0.662 -27.734 -9.867 1 93.94 74 SER B N 1
ATOM 1989 C CA . SER B 1 74 ? -1.734 -27.078 -10.609 1 93.94 74 SER B CA 1
ATOM 1990 C C . SER B 1 74 ? -2.736 -26.422 -9.664 1 93.94 74 SER B C 1
ATOM 1992 O O . SER B 1 74 ? -2.676 -26.625 -8.453 1 93.94 74 SER B O 1
ATOM 1994 N N . GLY B 1 75 ? -3.533 -25.594 -10.266 1 94.12 75 GLY B N 1
ATOM 1995 C CA . GLY B 1 75 ? -4.641 -25.031 -9.516 1 94.12 75 GLY B CA 1
ATOM 1996 C C . GLY B 1 75 ? -4.219 -23.906 -8.586 1 94.12 75 GLY B C 1
ATOM 1997 O O . GLY B 1 75 ? -3.207 -23.25 -8.82 1 94.12 75 GLY B O 1
ATOM 1998 N N . ALA B 1 76 ? -4.965 -23.688 -7.555 1 93.81 76 ALA B N 1
ATOM 1999 C CA . ALA B 1 76 ? -4.75 -22.609 -6.598 1 93.81 76 ALA B CA 1
ATOM 2000 C C . ALA B 1 76 ? -3.42 -22.781 -5.867 1 93.81 76 ALA B C 1
ATOM 2002 O O . ALA B 1 76 ? -2.736 -21.797 -5.574 1 93.81 76 ALA B O 1
ATOM 2003 N N . SER B 1 77 ? -3.074 -24.062 -5.57 1 95.06 77 SER B N 1
ATOM 2004 C CA . SER B 1 77 ? -1.826 -24.328 -4.863 1 95.06 77 SER B CA 1
ATOM 2005 C C . SER B 1 77 ? -0.621 -23.859 -5.672 1 95.06 77 SER B C 1
ATOM 2007 O O . SER B 1 77 ? 0.348 -23.344 -5.113 1 95.06 77 SER B O 1
ATOM 2009 N N . ARG B 1 78 ? -0.706 -24.016 -6.988 1 96.94 78 ARG B N 1
ATOM 2010 C CA . ARG B 1 78 ? 0.399 -23.562 -7.828 1 96.94 78 ARG B CA 1
ATOM 2011 C C . ARG B 1 78 ? 0.484 -22.047 -7.84 1 96.94 78 ARG B C 1
ATOM 2013 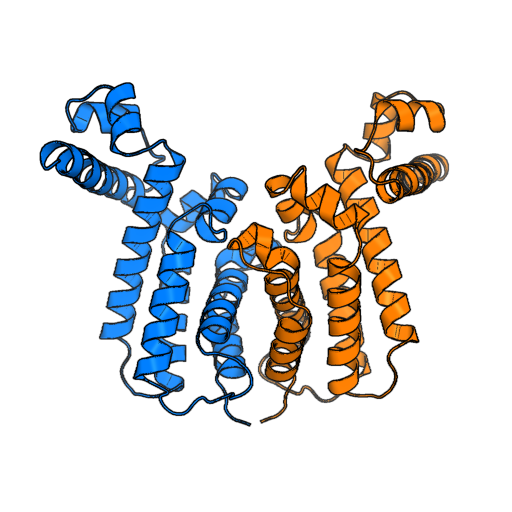O O . ARG B 1 78 ? 1.579 -21.484 -7.816 1 96.94 78 ARG B O 1
ATOM 2020 N N . VAL B 1 79 ? -0.648 -21.359 -7.895 1 97.38 79 VAL B N 1
ATOM 2021 C CA . VAL B 1 79 ? -0.667 -19.906 -7.848 1 97.38 79 VAL B CA 1
ATOM 2022 C C . VAL B 1 79 ? -0.015 -19.422 -6.555 1 97.38 79 VAL B C 1
ATOM 2024 O O . VAL B 1 79 ? 0.842 -18.531 -6.578 1 97.38 79 VAL B O 1
ATOM 2027 N N . VAL B 1 80 ? -0.389 -20.047 -5.449 1 97.56 80 VAL B N 1
ATOM 2028 C CA . VAL B 1 80 ? 0.174 -19.688 -4.148 1 97.56 80 VAL B CA 1
ATOM 2029 C C . VAL B 1 80 ? 1.684 -19.906 -4.16 1 97.56 80 VAL B C 1
ATOM 2031 O O . VAL B 1 80 ? 2.449 -19.062 -3.695 1 97.56 80 VAL B O 1
ATOM 2034 N N . ASP B 1 81 ? 2.088 -20.984 -4.734 1 98.38 81 ASP B N 1
ATOM 2035 C CA . ASP B 1 81 ? 3.506 -21.344 -4.734 1 98.38 81 ASP B CA 1
ATOM 2036 C C . ASP B 1 81 ? 4.316 -20.344 -5.559 1 98.38 81 ASP B C 1
ATOM 2038 O O . ASP B 1 81 ? 5.402 -19.922 -5.148 1 98.38 81 ASP B O 1
ATOM 2042 N N . VAL B 1 82 ? 3.807 -19.984 -6.672 1 98.69 82 VAL B N 1
ATOM 2043 C CA . VAL B 1 82 ? 4.508 -19.047 -7.547 1 98.69 82 VAL B CA 1
ATOM 2044 C C . VAL B 1 82 ? 4.59 -17.672 -6.879 1 98.69 82 VAL B C 1
ATOM 2046 O O . VAL B 1 82 ? 5.645 -17.031 -6.879 1 98.69 82 VAL B O 1
ATOM 2049 N N . LEU B 1 83 ? 3.502 -17.219 -6.312 1 98.81 83 LEU B N 1
ATOM 2050 C CA . LEU B 1 83 ? 3.488 -15.938 -5.602 1 98.81 83 LEU B CA 1
ATOM 2051 C C . LEU B 1 83 ? 4.465 -15.961 -4.43 1 98.81 83 LEU B C 1
ATOM 2053 O O . LEU B 1 83 ? 5.191 -14.992 -4.203 1 98.81 83 LEU B O 1
ATOM 2057 N N . THR B 1 84 ? 4.469 -17.047 -3.727 1 98.75 84 THR B N 1
ATOM 2058 C CA . THR B 1 84 ? 5.352 -17.203 -2.572 1 98.75 84 THR B CA 1
ATOM 2059 C C . THR B 1 84 ? 6.812 -17.203 -3.008 1 98.75 84 THR B C 1
ATOM 2061 O O . THR B 1 84 ? 7.664 -16.609 -2.352 1 98.75 84 THR B O 1
ATOM 2064 N N . TYR B 1 85 ? 7.098 -17.906 -4.09 1 98.75 85 TYR B N 1
ATOM 2065 C CA . TYR B 1 85 ? 8.445 -17.906 -4.648 1 98.75 85 TYR B CA 1
ATOM 2066 C C . TYR B 1 85 ? 8.898 -16.484 -4.953 1 98.75 85 TYR B C 1
ATOM 2068 O O . TYR B 1 85 ? 10 -16.078 -4.57 1 98.75 85 TYR B O 1
ATOM 2076 N N . HIS B 1 86 ? 8.055 -15.773 -5.629 1 98.56 86 HIS B N 1
ATOM 2077 C CA . HIS B 1 86 ? 8.367 -14.391 -5.973 1 98.56 86 HIS B CA 1
ATOM 2078 C C . HIS B 1 86 ? 8.633 -13.562 -4.723 1 98.56 86 HIS B C 1
ATOM 2080 O O . HIS B 1 86 ? 9.602 -12.797 -4.676 1 98.56 86 HIS B O 1
ATOM 2086 N N . ALA B 1 87 ? 7.781 -13.688 -3.719 1 98.62 87 ALA B N 1
ATOM 2087 C CA . ALA B 1 87 ? 7.934 -12.938 -2.475 1 98.62 87 ALA B CA 1
ATOM 2088 C C . ALA B 1 87 ? 9.258 -13.266 -1.791 1 98.62 87 ALA B C 1
ATOM 2090 O O . ALA B 1 87 ? 10 -12.367 -1.394 1 98.62 87 ALA B O 1
ATOM 2091 N N . ARG B 1 88 ? 9.523 -14.516 -1.681 1 98.56 88 ARG B N 1
ATOM 2092 C CA . ARG B 1 88 ? 10.742 -14.961 -1.023 1 98.56 88 ARG B CA 1
ATOM 2093 C C . ARG B 1 88 ? 11.984 -14.469 -1.769 1 98.56 88 ARG B C 1
ATOM 2095 O O . ARG B 1 88 ? 12.914 -13.945 -1.154 1 98.56 88 ARG B O 1
ATOM 2102 N N . ALA B 1 89 ? 11.969 -14.672 -3.049 1 98.19 89 ALA B N 1
ATOM 2103 C CA . ALA B 1 89 ? 13.102 -14.234 -3.865 1 98.19 89 ALA B CA 1
ATOM 2104 C C . ALA B 1 89 ? 13.328 -12.734 -3.734 1 98.19 89 ALA B C 1
ATOM 2106 O O . ALA B 1 89 ? 14.469 -12.281 -3.631 1 98.19 89 ALA B O 1
ATOM 2107 N N . THR B 1 90 ? 12.273 -11.938 -3.742 1 97.44 90 THR B N 1
ATOM 2108 C CA . THR B 1 90 ? 12.367 -10.484 -3.617 1 97.44 90 THR B CA 1
ATOM 2109 C C . THR B 1 90 ? 12.93 -10.102 -2.252 1 97.44 90 THR B C 1
ATOM 2111 O O . THR B 1 90 ? 13.82 -9.25 -2.158 1 97.44 90 THR B O 1
ATOM 2114 N N . ILE B 1 91 ? 12.477 -10.734 -1.206 1 98 91 ILE B N 1
ATOM 2115 C CA . ILE B 1 91 ? 12.898 -10.445 0.162 1 98 91 ILE B CA 1
ATOM 2116 C C . ILE B 1 91 ? 14.375 -10.789 0.332 1 98 91 ILE B C 1
ATOM 2118 O O . ILE B 1 91 ? 15.102 -10.086 1.046 1 98 91 ILE B O 1
ATOM 2122 N N . GLU B 1 92 ? 14.82 -11.734 -0.394 1 97.31 92 GLU B N 1
ATOM 2123 C CA . GLU B 1 92 ? 16.156 -12.266 -0.173 1 97.31 92 GLU B CA 1
ATOM 2124 C C . GLU B 1 92 ? 17.172 -11.609 -1.111 1 97.31 92 GLU B C 1
ATOM 2126 O O . GLU B 1 92 ? 18.375 -11.867 -1.01 1 97.31 92 GLU B O 1
ATOM 2131 N N . THR B 1 93 ? 16.719 -10.828 -1.978 1 96.12 93 THR B N 1
ATOM 2132 C CA . THR B 1 93 ? 17.625 -10.172 -2.918 1 96.12 93 THR B CA 1
ATOM 2133 C C . THR B 1 93 ? 18.328 -8.992 -2.26 1 96.12 93 THR B C 1
ATOM 2135 O O . THR B 1 93 ? 17.719 -7.949 -2.029 1 96.12 93 THR B O 1
ATOM 2138 N N . GLU B 1 94 ? 19.578 -9.047 -2.064 1 94.25 94 GLU B N 1
ATOM 2139 C CA . GLU B 1 94 ? 20.344 -8.117 -1.242 1 94.25 94 GLU B CA 1
ATOM 2140 C C . GLU B 1 94 ? 20.406 -6.73 -1.887 1 94.25 94 GLU B C 1
ATOM 2142 O O . GLU B 1 94 ? 20.219 -5.719 -1.209 1 94.25 94 GLU B O 1
ATOM 2147 N N . PHE B 1 95 ? 20.672 -6.742 -3.164 1 93.38 95 PHE B N 1
ATOM 2148 C CA . PHE B 1 95 ? 20.812 -5.441 -3.805 1 93.38 95 PHE B CA 1
ATOM 2149 C C . PHE B 1 95 ? 19.484 -4.695 -3.814 1 93.38 95 PHE B C 1
ATOM 2151 O O . PHE B 1 95 ? 19.453 -3.465 -3.76 1 93.38 95 PHE B O 1
ATOM 2158 N N . PHE B 1 96 ? 18.406 -5.402 -3.889 1 95.56 96 PHE B N 1
ATOM 2159 C CA . PHE B 1 96 ? 17.078 -4.809 -3.842 1 95.56 96 PHE B CA 1
ATOM 2160 C C . PHE B 1 96 ? 16.797 -4.223 -2.463 1 95.56 96 PHE B C 1
ATOM 2162 O O . PHE B 1 96 ? 16.312 -3.1 -2.348 1 95.56 96 PHE B O 1
ATOM 2169 N N . ARG B 1 97 ? 17.188 -4.949 -1.417 1 94.81 97 ARG B N 1
ATOM 2170 C CA . ARG B 1 97 ? 17.031 -4.465 -0.051 1 94.81 97 ARG B CA 1
ATOM 2171 C C . ARG B 1 97 ? 17.844 -3.199 0.187 1 94.81 97 ARG B C 1
ATOM 2173 O O . ARG B 1 97 ? 17.391 -2.285 0.883 1 94.81 97 ARG B O 1
ATOM 2180 N N . ALA B 1 98 ? 19 -3.182 -0.373 1 93.31 98 ALA B N 1
ATOM 2181 C CA . ALA B 1 98 ? 19.859 -2.002 -0.261 1 93.31 98 ALA B CA 1
ATOM 2182 C C . ALA B 1 98 ? 19.188 -0.785 -0.904 1 93.31 98 ALA B C 1
ATOM 2184 O O . ALA B 1 98 ? 19.219 0.314 -0.346 1 93.31 98 ALA B O 1
ATOM 2185 N N . TYR B 1 99 ? 18.594 -1.048 -2.045 1 94.19 99 TYR B N 1
ATOM 2186 C CA . TYR B 1 99 ? 17.875 0.021 -2.729 1 94.19 99 TYR B CA 1
ATOM 2187 C C . TYR B 1 99 ? 16.719 0.525 -1.879 1 94.19 99 TYR B C 1
ATOM 2189 O O . TYR B 1 99 ? 16.531 1.734 -1.718 1 94.19 99 TYR B O 1
ATOM 2197 N N . LEU B 1 100 ? 15.93 -0.357 -1.316 1 94.75 100 LEU B N 1
ATOM 2198 C CA . LEU B 1 100 ? 14.789 0.005 -0.481 1 94.75 100 LEU B CA 1
ATOM 2199 C C . LEU B 1 100 ? 15.234 0.838 0.715 1 94.75 100 LEU B C 1
ATOM 2201 O O . LEU B 1 100 ? 14.57 1.806 1.087 1 94.75 100 LEU B O 1
ATOM 2205 N N . THR B 1 101 ? 16.344 0.489 1.291 1 92.19 101 THR B N 1
ATOM 2206 C CA . THR B 1 101 ? 16.859 1.175 2.469 1 92.19 101 THR B CA 1
ATOM 2207 C C . THR B 1 101 ? 17.359 2.57 2.105 1 92.19 101 THR B C 1
ATOM 2209 O O . THR B 1 101 ? 17.188 3.52 2.871 1 92.19 101 THR B O 1
ATOM 2212 N N . ARG B 1 102 ? 17.859 2.697 0.977 1 92.69 102 ARG B N 1
ATOM 2213 C CA . ARG B 1 102 ? 18.469 3.961 0.551 1 92.69 102 ARG B CA 1
ATOM 2214 C C . ARG B 1 102 ? 17.391 4.977 0.18 1 92.69 102 ARG B C 1
ATOM 2216 O O . ARG B 1 102 ? 17.531 6.168 0.465 1 92.69 102 ARG B O 1
ATOM 2223 N N . GLU B 1 103 ? 16.359 4.469 -0.501 1 92.44 103 GLU B N 1
ATOM 2224 C CA . GLU B 1 103 ? 15.312 5.367 -0.987 1 92.44 103 GLU B CA 1
ATOM 2225 C C . GLU B 1 103 ? 13.922 4.789 -0.724 1 92.44 103 GLU B C 1
ATOM 2227 O O . GLU B 1 103 ? 13.156 4.547 -1.661 1 92.44 103 GLU B O 1
ATOM 2232 N N . PRO B 1 104 ? 13.555 4.715 0.528 1 91.12 104 PRO B N 1
ATOM 2233 C CA . PRO B 1 104 ? 12.344 3.957 0.857 1 91.12 104 PRO B CA 1
ATOM 2234 C C . PRO B 1 104 ? 11.078 4.59 0.283 1 91.12 104 PRO B C 1
ATOM 2236 O O . PRO B 1 104 ? 10.242 3.889 -0.297 1 91.12 104 PRO B O 1
ATOM 2239 N N . GLN B 1 105 ? 10.93 5.891 0.374 1 87.38 105 GLN B N 1
ATOM 2240 C CA . GLN B 1 105 ? 9.695 6.527 -0.075 1 87.38 105 GLN B CA 1
ATOM 2241 C C . GLN B 1 105 ? 9.57 6.465 -1.595 1 87.38 105 GLN B C 1
ATOM 2243 O O . GLN B 1 105 ? 8.508 6.109 -2.117 1 87.38 105 GLN B O 1
ATOM 2248 N N . LYS B 1 106 ? 10.633 6.688 -2.275 1 89.94 106 LYS B N 1
ATOM 2249 C CA . LYS B 1 106 ? 10.641 6.633 -3.734 1 89.94 106 LYS B CA 1
ATOM 2250 C C . LYS B 1 106 ? 10.438 5.207 -4.23 1 89.94 106 LYS B C 1
ATOM 2252 O O . LYS B 1 106 ? 9.695 4.977 -5.188 1 89.94 106 LYS B O 1
ATOM 2257 N N . ALA B 1 107 ? 11.086 4.328 -3.57 1 92.88 107 ALA B N 1
ATOM 2258 C CA . ALA B 1 107 ? 10.977 2.918 -3.938 1 92.88 107 ALA B CA 1
ATOM 2259 C C . ALA B 1 107 ? 9.531 2.434 -3.818 1 92.88 107 ALA B C 1
ATOM 2261 O O . ALA B 1 107 ? 9.008 1.805 -4.738 1 92.88 107 ALA B O 1
ATOM 2262 N N . LEU B 1 108 ? 8.898 2.756 -2.721 1 92.44 108 LEU B N 1
ATOM 2263 C CA . LEU B 1 108 ? 7.52 2.33 -2.512 1 92.44 108 LEU B CA 1
ATOM 2264 C C . LEU B 1 108 ? 6.609 2.893 -3.596 1 92.44 108 LEU B C 1
ATOM 2266 O O . LEU B 1 108 ? 5.734 2.188 -4.105 1 92.44 108 LEU B O 1
ATOM 2270 N N . CYS B 1 109 ? 6.836 4.121 -3.928 1 90.81 109 CYS B N 1
ATOM 2271 C CA . CYS B 1 109 ? 6.023 4.746 -4.965 1 90.81 109 CYS B CA 1
ATOM 2272 C C . CYS B 1 109 ? 6.188 4.023 -6.297 1 90.81 109 CYS B C 1
ATOM 2274 O O . CYS B 1 109 ? 5.199 3.676 -6.945 1 90.81 109 CYS B O 1
ATOM 2276 N N . ILE B 1 110 ? 7.375 3.717 -6.695 1 92.44 110 ILE B N 1
ATOM 2277 C CA . ILE B 1 110 ? 7.672 3.08 -7.973 1 92.44 110 ILE B CA 1
ATOM 2278 C C . ILE B 1 110 ? 7.113 1.66 -7.984 1 92.44 110 ILE B C 1
ATOM 2280 O O . ILE B 1 110 ? 6.59 1.201 -9 1 92.44 110 ILE B O 1
ATOM 2284 N N . LEU B 1 111 ? 7.184 1.061 -6.836 1 94.06 111 LEU B N 1
ATOM 2285 C CA . LEU B 1 111 ? 6.895 -0.368 -6.77 1 94.06 111 LEU B CA 1
ATOM 2286 C C . LEU B 1 111 ? 5.395 -0.613 -6.629 1 94.06 111 LEU B C 1
ATOM 2288 O O . LEU B 1 111 ? 4.879 -1.629 -7.102 1 94.06 111 LEU B O 1
ATOM 2292 N N . THR B 1 112 ? 4.699 0.345 -5.988 1 92.06 112 THR B N 1
ATOM 2293 C CA . THR B 1 112 ? 3.373 -0.052 -5.527 1 92.06 112 THR B CA 1
ATOM 2294 C C . THR B 1 112 ? 2.303 0.862 -6.113 1 92.06 112 THR B C 1
ATOM 2296 O O . THR B 1 112 ? 1.117 0.717 -5.805 1 92.06 112 THR B O 1
ATOM 2299 N N . THR B 1 113 ? 2.707 1.812 -6.91 1 89.62 113 THR B N 1
ATOM 2300 C CA . THR B 1 113 ? 1.72 2.678 -7.543 1 89.62 113 THR B CA 1
ATOM 2301 C C . THR B 1 113 ? 1.766 2.527 -9.062 1 89.62 113 THR B C 1
ATOM 2303 O O . THR B 1 113 ? 2.65 1.858 -9.602 1 89.62 113 THR B O 1
ATOM 2306 N N . GLY B 1 114 ? 0.757 3.061 -9.727 1 82.69 114 GLY B N 1
ATOM 2307 C CA . GLY B 1 114 ? 0.672 2.998 -11.18 1 82.69 114 GLY B CA 1
ATOM 2308 C C . GLY B 1 114 ? 1.652 3.922 -11.875 1 82.69 114 GLY B C 1
ATOM 2309 O O . GLY B 1 114 ? 1.669 4.004 -13.102 1 82.69 114 GLY B O 1
ATOM 2310 N N . LEU B 1 115 ? 2.445 4.629 -11.055 1 77.5 115 LEU B N 1
ATOM 2311 C CA .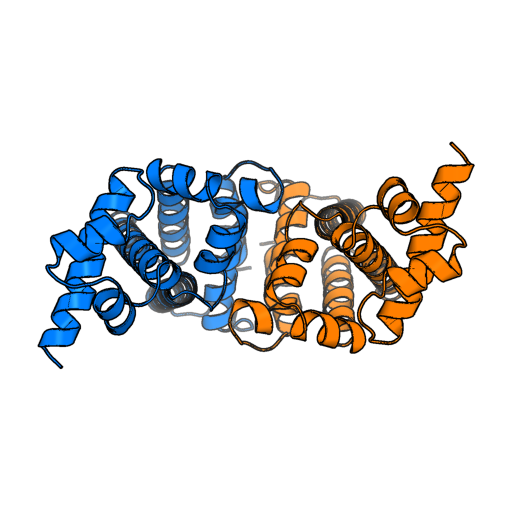 LEU B 1 115 ? 3.459 5.508 -11.625 1 77.5 115 LEU B CA 1
ATOM 2312 C C . LEU B 1 115 ? 4.551 4.703 -12.32 1 77.5 115 LEU B C 1
ATOM 2314 O O . LEU B 1 115 ? 5.16 5.176 -13.281 1 77.5 115 LEU B O 1
ATOM 2318 N N . GLY B 1 116 ? 4.82 3.539 -11.859 1 79.25 116 GLY B N 1
ATOM 2319 C CA . GLY B 1 116 ? 5.762 2.652 -12.523 1 79.25 116 GLY B CA 1
ATOM 2320 C C . GLY B 1 116 ? 5.098 1.453 -13.18 1 79.25 116 GLY B C 1
ATOM 2321 O O . GLY B 1 116 ? 3.926 1.17 -12.914 1 79.25 116 GLY B O 1
ATOM 2322 N N . PRO B 1 117 ? 5.914 0.857 -13.992 1 87.81 117 PRO B N 1
ATOM 2323 C CA . PRO B 1 117 ? 5.34 -0.263 -14.742 1 87.81 117 PRO B CA 1
ATOM 2324 C C . PRO B 1 117 ? 5.219 -1.533 -13.906 1 87.81 117 PRO B C 1
ATOM 2326 O O . PRO B 1 117 ? 4.5 -2.461 -14.281 1 87.81 117 PRO B O 1
ATOM 2329 N N . ILE B 1 118 ? 5.863 -1.578 -12.797 1 92.69 118 ILE B N 1
ATOM 2330 C CA . ILE B 1 118 ? 6.098 -2.834 -12.094 1 92.69 118 ILE B CA 1
ATOM 2331 C C . ILE B 1 118 ? 4.773 -3.383 -11.57 1 92.69 118 ILE B C 1
ATOM 2333 O O . ILE B 1 118 ? 4.457 -4.559 -11.766 1 92.69 118 ILE B O 1
ATOM 2337 N N . GLN B 1 119 ? 4.02 -2.535 -10.922 1 92.69 119 GLN B N 1
ATOM 2338 C CA . GLN B 1 119 ? 2.799 -3.035 -10.297 1 92.69 119 GLN B CA 1
ATOM 2339 C C . GLN B 1 119 ? 1.824 -3.561 -11.344 1 92.69 119 GLN B C 1
ATOM 2341 O O . GLN B 1 119 ? 1.263 -4.648 -11.195 1 92.69 119 GLN B O 1
ATOM 2346 N N . GLY B 1 120 ? 1.656 -2.816 -12.445 1 93.94 120 GLY B N 1
ATOM 2347 C CA . GLY B 1 120 ? 0.786 -3.277 -13.516 1 93.94 120 GLY B CA 1
ATOM 2348 C C . GLY B 1 120 ? 1.244 -4.586 -14.133 1 93.94 120 GLY B C 1
ATOM 2349 O O . GLY B 1 120 ? 0.428 -5.465 -14.406 1 93.94 120 GLY B O 1
ATOM 2350 N N . THR B 1 121 ? 2.521 -4.668 -14.297 1 96.19 121 THR B N 1
ATOM 2351 C CA . THR B 1 121 ? 3.107 -5.883 -14.852 1 96.19 121 THR B CA 1
ATOM 2352 C C . THR B 1 121 ? 2.848 -7.074 -13.938 1 96.19 121 THR B C 1
ATOM 2354 O O . THR B 1 121 ? 2.486 -8.156 -14.398 1 96.19 121 THR B O 1
ATOM 2357 N N . MET B 1 122 ? 3.008 -6.898 -12.633 1 97.25 122 MET B N 1
ATOM 2358 C CA . MET B 1 122 ? 2.789 -7.977 -11.672 1 97.25 122 MET B CA 1
ATOM 2359 C C . MET B 1 122 ? 1.317 -8.375 -11.625 1 97.25 122 MET B C 1
ATOM 2361 O O . MET B 1 122 ? 0.991 -9.562 -11.609 1 97.25 122 MET B O 1
ATOM 2365 N N . VAL B 1 123 ? 0.419 -7.418 -11.664 1 97.19 123 VAL B N 1
ATOM 2366 C CA . VAL B 1 123 ? -1.013 -7.695 -11.641 1 97.19 123 VAL B CA 1
ATOM 2367 C C . VAL B 1 123 ? -1.403 -8.5 -12.875 1 97.19 123 VAL B C 1
ATOM 2369 O O . VAL B 1 123 ? -2.133 -9.492 -12.773 1 97.19 123 VAL B O 1
ATOM 2372 N N . GLU B 1 124 ? -0.876 -8.086 -14.023 1 97.06 124 GLU B N 1
ATOM 2373 C CA . GLU B 1 124 ? -1.163 -8.805 -15.266 1 97.06 124 GLU B CA 1
ATOM 2374 C C . GLU B 1 124 ? -0.617 -10.234 -15.211 1 97.06 124 GLU B C 1
ATOM 2376 O O . GLU B 1 124 ? -1.278 -11.172 -15.656 1 97.06 124 GLU B O 1
ATOM 2381 N N . SER B 1 125 ? 0.559 -10.383 -14.711 1 98.38 125 SER B N 1
ATOM 2382 C CA . SER B 1 125 ? 1.174 -11.695 -14.594 1 98.38 125 SER B CA 1
ATOM 2383 C C . SER B 1 125 ? 0.351 -12.617 -13.695 1 98.38 125 SER B C 1
ATOM 2385 O O . SER B 1 125 ? 0.107 -13.773 -14.031 1 98.38 125 SER B O 1
ATOM 2387 N N . VAL B 1 126 ? -0.07 -12.109 -12.57 1 98.19 126 VAL B N 1
ATOM 2388 C CA . VAL B 1 126 ? -0.873 -12.883 -11.625 1 98.19 126 VAL B CA 1
ATOM 2389 C C . VAL B 1 126 ? -2.227 -13.211 -12.25 1 98.19 126 VAL B C 1
ATOM 2391 O O . VAL B 1 126 ? -2.723 -14.336 -12.125 1 98.19 126 VAL B O 1
ATOM 2394 N N . ARG B 1 127 ? -2.818 -12.242 -12.945 1 96.88 127 ARG B N 1
ATOM 2395 C CA . ARG B 1 127 ? -4.09 -12.469 -13.625 1 96.88 127 ARG B CA 1
ATOM 2396 C C . ARG B 1 127 ? -3.994 -13.633 -14.602 1 96.88 127 ARG B C 1
ATOM 2398 O O . ARG B 1 127 ? -4.852 -14.516 -14.609 1 96.88 127 ARG B O 1
ATOM 2405 N N . ARG B 1 128 ? -2.975 -13.648 -15.406 1 97.31 128 ARG B N 1
ATOM 2406 C CA . ARG B 1 128 ? -2.777 -14.695 -16.391 1 97.31 128 ARG B CA 1
ATOM 2407 C C . ARG B 1 128 ? -2.594 -16.062 -15.727 1 97.31 128 ARG B C 1
ATOM 2409 O O . ARG B 1 128 ? -3.113 -17.062 -16.203 1 97.31 128 ARG B O 1
ATOM 2416 N N . LEU B 1 129 ? -1.866 -16.062 -14.664 1 97.62 129 LEU B N 1
ATOM 2417 C CA . LEU B 1 129 ? -1.634 -17.312 -13.953 1 97.62 129 LEU B CA 1
ATOM 2418 C C . LEU B 1 129 ? -2.934 -17.844 -13.367 1 97.62 129 LEU B C 1
ATOM 2420 O O . LEU B 1 129 ? -3.203 -19.047 -13.438 1 97.62 129 LEU B O 1
ATOM 2424 N N . ILE B 1 130 ? -3.736 -16.969 -12.758 1 96.38 130 ILE B N 1
ATOM 2425 C CA . ILE B 1 130 ? -5.016 -17.391 -12.195 1 96.38 130 ILE B CA 1
ATOM 2426 C C . ILE B 1 130 ? -5.902 -17.969 -13.297 1 96.38 130 ILE B C 1
ATOM 2428 O O . ILE B 1 130 ? -6.5 -19.031 -13.133 1 96.38 130 ILE B O 1
ATOM 2432 N N . GLU B 1 131 ? -6 -17.266 -14.43 1 95.56 131 GLU B N 1
ATOM 2433 C CA . GLU B 1 131 ? -6.832 -17.703 -15.547 1 95.56 131 GLU B CA 1
ATOM 2434 C C . GLU B 1 131 ? -6.395 -19.078 -16.062 1 95.56 131 GLU B C 1
ATOM 2436 O O . GLU B 1 131 ? -7.23 -19.906 -16.438 1 95.56 131 GLU B O 1
ATOM 2441 N N . ALA B 1 132 ? -5.125 -19.328 -16.062 1 95.25 132 ALA B N 1
ATOM 2442 C CA . ALA B 1 132 ? -4.586 -20.594 -16.562 1 95.25 132 ALA B CA 1
ATOM 2443 C C . ALA B 1 132 ? -4.82 -21.719 -15.57 1 95.25 132 ALA B C 1
ATOM 2445 O O . ALA B 1 132 ? -5.109 -22.859 -15.961 1 95.25 132 ALA B O 1
ATOM 2446 N N . GLU B 1 133 ? -4.742 -21.438 -14.266 1 94.75 133 GLU B N 1
ATOM 2447 C CA . GLU B 1 133 ? -4.703 -22.484 -13.25 1 94.75 133 GLU B CA 1
ATOM 2448 C C . GLU B 1 133 ? -6.086 -22.719 -12.648 1 94.75 133 GLU B C 1
ATOM 2450 O O . GLU B 1 133 ? -6.371 -23.812 -12.141 1 94.75 133 GLU B O 1
ATOM 2455 N N . ILE B 1 134 ? -6.883 -21.672 -12.656 1 90.38 134 ILE B N 1
ATOM 2456 C CA . ILE B 1 134 ? -8.195 -21.734 -12.023 1 90.38 134 ILE B CA 1
ATOM 2457 C C . ILE B 1 134 ? -9.273 -21.297 -13.008 1 90.38 134 ILE B C 1
ATOM 2459 O O . ILE B 1 134 ? -9.914 -20.266 -12.82 1 90.38 134 ILE B O 1
ATOM 2463 N N . PRO B 1 135 ? -9.5 -22.172 -13.906 1 77.94 135 PRO B N 1
ATOM 2464 C CA . PRO B 1 135 ? -10.484 -21.781 -14.914 1 77.94 135 PRO B CA 1
ATOM 2465 C C . PRO B 1 135 ? -11.883 -21.578 -14.336 1 77.94 135 PRO B C 1
ATOM 2467 O O . PRO B 1 135 ? -12.648 -20.734 -14.82 1 77.94 135 PRO B O 1
ATOM 2470 N N . GLU B 1 136 ? -12.117 -22.406 -13.297 1 80.5 136 GLU B N 1
ATOM 2471 C CA . GLU B 1 136 ? -13.414 -22.219 -12.641 1 80.5 136 GLU B CA 1
ATOM 2472 C C . GLU B 1 136 ? -13.305 -21.219 -11.5 1 80.5 136 GLU B C 1
ATOM 2474 O O . GLU B 1 136 ? -12.391 -21.297 -10.672 1 80.5 136 GLU B O 1
ATOM 2479 N N . GLN B 1 137 ? -13.805 -20.047 -11.68 1 73.5 137 GLN B N 1
ATOM 2480 C CA . GLN B 1 137 ? -13.695 -18.969 -10.695 1 73.5 137 GLN B CA 1
ATOM 2481 C C . GLN B 1 137 ? -13.984 -19.484 -9.289 1 73.5 137 GLN B C 1
ATOM 2483 O O . GLN B 1 137 ? -15.031 -20.094 -9.055 1 73.5 137 GLN B O 1
ATOM 2488 N N . ILE B 1 138 ? -12.922 -19.375 -8.453 1 71.25 138 ILE B N 1
ATOM 2489 C CA . ILE B 1 138 ? -13.047 -19.812 -7.07 1 71.25 138 ILE B CA 1
ATOM 2490 C C . ILE B 1 138 ? -14.039 -18.906 -6.332 1 71.25 138 ILE B C 1
ATOM 2492 O O . ILE B 1 138 ? -14.773 -19.375 -5.457 1 71.25 138 ILE B O 1
ATOM 2496 N N . ARG B 1 139 ? -14.086 -17.656 -6.777 1 76.38 139 ARG B N 1
ATOM 2497 C CA . ARG B 1 139 ? -15 -16.688 -6.188 1 76.38 139 ARG B CA 1
ATOM 2498 C C . ARG B 1 139 ? -15.758 -15.93 -7.27 1 76.38 139 ARG B C 1
ATOM 2500 O O . ARG B 1 139 ? -15.266 -14.938 -7.812 1 76.38 139 ARG B O 1
ATOM 2507 N N . PRO B 1 140 ? -16.891 -16.375 -7.523 1 73.62 140 PRO B N 1
ATOM 2508 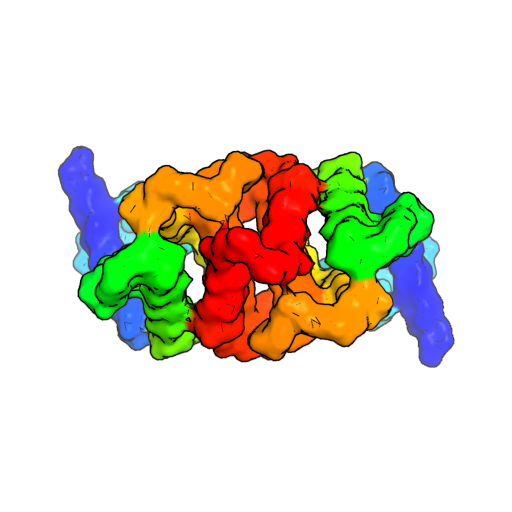C CA . PRO B 1 140 ? -17.625 -15.766 -8.641 1 73.62 140 PRO B CA 1
ATOM 2509 C C . PRO B 1 140 ? -17.922 -14.289 -8.422 1 73.62 140 PRO B C 1
ATOM 2511 O O . PRO B 1 140 ? -18.125 -13.547 -9.383 1 73.62 140 PRO B O 1
ATOM 2514 N N . ASP B 1 141 ? -17.844 -13.922 -7.211 1 80 141 ASP B N 1
ATOM 2515 C CA . ASP B 1 141 ? -18.234 -12.539 -6.93 1 80 141 ASP B CA 1
ATOM 2516 C C . ASP B 1 141 ? -17.031 -11.609 -7.008 1 80 141 ASP B C 1
ATOM 2518 O O . ASP B 1 141 ? -17.172 -10.383 -6.957 1 80 141 ASP B O 1
ATOM 2522 N N . LEU B 1 142 ? -15.875 -12.125 -7.199 1 87.06 142 LEU B N 1
ATOM 2523 C CA . LEU B 1 142 ? -14.672 -11.32 -7.355 1 87.06 142 LEU B CA 1
ATOM 2524 C C . LEU B 1 142 ? -14.023 -11.562 -8.711 1 87.06 142 LEU B C 1
ATOM 2526 O O . LEU B 1 142 ? -13.438 -12.617 -8.945 1 87.06 142 LEU B O 1
ATOM 2530 N N . PRO B 1 143 ? -14.18 -10.602 -9.609 1 90.44 143 PRO B N 1
ATOM 2531 C CA . PRO B 1 143 ? -13.539 -10.766 -10.914 1 90.44 143 PRO B CA 1
ATOM 2532 C C . PRO B 1 143 ? -12.062 -11.117 -10.805 1 90.44 143 PRO B C 1
ATOM 2534 O O . PRO B 1 143 ? -11.391 -10.688 -9.859 1 90.44 143 PRO B O 1
ATOM 2537 N N . VAL B 1 144 ? -11.539 -11.82 -11.789 1 93.44 144 VAL B N 1
ATOM 2538 C CA . VAL B 1 144 ? -10.164 -12.305 -11.797 1 93.44 144 VAL B CA 1
ATOM 2539 C C . VAL B 1 144 ? -9.203 -11.117 -11.672 1 93.44 144 VAL B C 1
ATOM 2541 O O . VAL B 1 144 ? -8.18 -11.211 -10.984 1 93.44 144 VAL B O 1
ATOM 2544 N N . GLU B 1 145 ? -9.539 -10 -12.312 1 93.44 145 GLU B N 1
ATOM 2545 C CA . GLU B 1 145 ? -8.695 -8.812 -12.266 1 93.44 145 GLU B CA 1
ATOM 2546 C C . GLU B 1 145 ? -8.57 -8.273 -10.844 1 93.44 145 GLU B C 1
ATOM 2548 O O . GLU B 1 145 ? -7.488 -7.875 -10.414 1 93.44 145 GLU B O 1
ATOM 2553 N N . ASP B 1 146 ? -9.656 -8.266 -10.117 1 94 146 ASP B N 1
ATOM 2554 C CA . ASP B 1 146 ? -9.648 -7.781 -8.734 1 94 146 ASP B CA 1
ATOM 2555 C C . ASP B 1 146 ? -8.906 -8.75 -7.816 1 94 146 ASP B C 1
ATOM 2557 O O . ASP B 1 146 ? -8.219 -8.32 -6.883 1 94 146 ASP B O 1
ATOM 2561 N N . MET B 1 147 ? -9.094 -10.016 -8.125 1 94.12 147 MET B N 1
ATOM 2562 C CA . MET B 1 147 ? -8.383 -11.023 -7.34 1 94.12 147 MET B CA 1
ATOM 2563 C C . MET B 1 147 ? -6.871 -10.898 -7.539 1 94.12 147 MET B C 1
ATOM 2565 O O . MET B 1 147 ? -6.105 -10.969 -6.578 1 94.12 147 MET B O 1
ATOM 2569 N N . ALA B 1 148 ? -6.473 -10.75 -8.82 1 96.38 148 ALA B N 1
ATOM 2570 C CA . ALA B 1 148 ? -5.055 -10.578 -9.125 1 96.38 148 ALA B CA 1
ATOM 2571 C C . ALA B 1 148 ? -4.484 -9.352 -8.422 1 96.38 148 ALA B C 1
ATOM 2573 O O . ALA B 1 148 ? -3.42 -9.422 -7.805 1 96.38 148 ALA B O 1
ATOM 2574 N N . TYR B 1 149 ? -5.215 -8.25 -8.508 1 96.56 149 TYR B N 1
ATOM 2575 C CA . TYR B 1 149 ? -4.812 -7.016 -7.844 1 96.56 149 TYR B CA 1
ATOM 2576 C C . TYR B 1 149 ? -4.688 -7.215 -6.34 1 96.56 149 TYR B C 1
ATOM 2578 O O . TYR B 1 149 ? -3.699 -6.793 -5.734 1 96.56 149 TYR B O 1
ATOM 2586 N N . LEU B 1 150 ? -5.648 -7.875 -5.762 1 96.12 150 LEU B N 1
ATOM 2587 C CA . LEU B 1 150 ? -5.656 -8.133 -4.324 1 96.12 150 LEU B CA 1
ATOM 2588 C C . LEU B 1 150 ? -4.441 -8.961 -3.916 1 96.12 150 LEU B C 1
ATOM 2590 O O . LEU B 1 150 ? -3.779 -8.648 -2.922 1 96.12 150 LEU B O 1
ATOM 2594 N N . LEU B 1 151 ? -4.137 -9.961 -4.672 1 97.38 151 LEU B N 1
ATOM 2595 C CA . LEU B 1 151 ? -3 -10.828 -4.363 1 97.38 151 LEU B CA 1
ATOM 2596 C C . LEU B 1 151 ? -1.69 -10.047 -4.445 1 97.38 151 LEU B C 1
ATOM 2598 O O . LEU B 1 151 ? -0.798 -10.242 -3.615 1 97.38 151 LEU B O 1
ATOM 2602 N N . VAL B 1 152 ? -1.554 -9.18 -5.398 1 98.06 152 VAL B N 1
ATOM 2603 C CA . VAL B 1 152 ? -0.361 -8.344 -5.523 1 98.06 152 VAL B CA 1
ATOM 2604 C C . VAL B 1 152 ? -0.247 -7.426 -4.309 1 98.06 152 VAL B C 1
ATOM 2606 O O . VAL B 1 152 ? 0.825 -7.309 -3.711 1 98.06 152 VAL B O 1
ATOM 2609 N N . ARG B 1 153 ? -1.325 -6.832 -3.9 1 97.06 153 ARG B N 1
ATOM 2610 C CA . ARG B 1 153 ? -1.325 -5.934 -2.752 1 97.06 153 ARG B CA 1
ATOM 2611 C C . ARG B 1 153 ? -0.948 -6.676 -1.475 1 97.06 153 ARG B C 1
ATOM 2613 O O . ARG B 1 153 ? -0.198 -6.156 -0.646 1 97.06 153 ARG B O 1
ATOM 2620 N N . VAL B 1 154 ? -1.464 -7.82 -1.368 1 96.88 154 VAL B N 1
ATOM 2621 C CA . VAL B 1 154 ? -1.136 -8.656 -0.217 1 96.88 154 VAL B CA 1
ATOM 2622 C C . VAL B 1 154 ? 0.361 -8.961 -0.209 1 96.88 154 VAL B C 1
ATOM 2624 O O . VAL B 1 154 ? 1.027 -8.797 0.816 1 96.88 154 VAL B O 1
ATOM 2627 N N . GLY B 1 155 ? 0.863 -9.422 -1.331 1 98.19 155 GLY B N 1
ATOM 2628 C CA . GLY B 1 155 ? 2.299 -9.625 -1.427 1 98.19 155 GLY B CA 1
ATOM 2629 C C . GLY B 1 155 ? 3.105 -8.406 -1.035 1 98.19 155 GLY B C 1
ATOM 2630 O O . GLY B 1 155 ? 4.027 -8.492 -0.222 1 98.19 155 GLY B O 1
ATOM 2631 N N . GLU B 1 156 ? 2.742 -7.254 -1.613 1 97.62 156 GLU B N 1
ATOM 2632 C CA . GLU B 1 156 ? 3.42 -5.996 -1.309 1 97.62 156 GLU B CA 1
ATOM 2633 C C . GLU B 1 156 ? 3.381 -5.695 0.188 1 97.62 156 GLU B C 1
ATOM 2635 O O . GLU B 1 156 ? 4.352 -5.184 0.749 1 97.62 156 GLU B O 1
ATOM 2640 N N . SER B 1 157 ? 2.297 -5.992 0.827 1 96.81 157 SER B N 1
ATOM 2641 C CA . SER B 1 157 ? 2.117 -5.711 2.248 1 96.81 157 SER B CA 1
ATOM 2642 C C . SER B 1 157 ? 3.145 -6.457 3.092 1 96.81 157 SER B C 1
ATOM 2644 O O . SER B 1 157 ? 3.668 -5.914 4.066 1 96.81 157 SER B O 1
ATOM 2646 N N . PHE B 1 158 ? 3.471 -7.652 2.703 1 97.56 158 PHE B N 1
ATOM 2647 C CA . PHE B 1 158 ? 4.355 -8.461 3.533 1 97.56 158 PHE B CA 1
ATOM 2648 C C . PHE B 1 158 ? 5.797 -8.359 3.047 1 97.56 158 PHE B C 1
ATOM 2650 O O . PHE B 1 158 ? 6.734 -8.461 3.84 1 97.56 158 PHE B O 1
ATOM 2657 N N . ILE B 1 159 ? 5.996 -8.086 1.746 1 97.81 159 ILE B N 1
ATOM 2658 C CA . ILE B 1 159 ? 7.336 -7.938 1.184 1 97.81 159 ILE B CA 1
ATOM 2659 C C . ILE B 1 159 ? 7.957 -6.625 1.657 1 97.81 159 ILE B C 1
ATOM 2661 O O . ILE B 1 159 ? 9.141 -6.574 1.984 1 97.81 159 ILE B O 1
ATOM 2665 N N . TYR B 1 160 ? 7.203 -5.59 1.731 1 96.88 160 TYR B N 1
ATOM 2666 C CA . TYR B 1 160 ? 7.711 -4.27 2.072 1 96.88 160 TYR B CA 1
ATOM 2667 C C . TYR B 1 160 ? 7.277 -3.859 3.475 1 96.88 160 TYR B C 1
ATOM 2669 O O . TYR B 1 160 ? 7.16 -2.668 3.773 1 96.88 160 TYR B O 1
ATOM 2677 N N . ASN B 1 161 ? 7.035 -4.824 4.348 1 95.62 161 ASN B N 1
ATOM 2678 C CA . ASN B 1 161 ? 6.527 -4.566 5.691 1 95.62 161 ASN B CA 1
ATOM 2679 C C . ASN B 1 161 ? 7.473 -3.672 6.484 1 95.62 161 ASN B C 1
ATOM 2681 O O . ASN B 1 161 ? 7.027 -2.859 7.297 1 95.62 161 ASN B O 1
ATOM 2685 N N . ASP B 1 162 ? 8.703 -3.779 6.289 1 93.38 162 ASP B N 1
ATOM 2686 C CA . ASP B 1 162 ? 9.688 -2.967 6.992 1 93.38 162 ASP B CA 1
ATOM 2687 C C . ASP B 1 162 ? 9.555 -1.493 6.617 1 93.38 162 ASP B C 1
ATOM 2689 O O . ASP B 1 162 ? 9.68 -0.614 7.473 1 93.38 162 ASP B O 1
ATOM 2693 N N . LEU B 1 163 ? 9.266 -1.223 5.375 1 92.19 163 LEU B N 1
ATOM 2694 C CA . LEU B 1 163 ? 9.109 0.147 4.898 1 92.19 163 LEU B CA 1
ATOM 2695 C C . LEU B 1 163 ? 7.75 0.708 5.289 1 92.19 163 LEU B C 1
ATOM 2697 O O . LEU B 1 163 ? 7.598 1.92 5.465 1 92.19 163 LEU B O 1
ATOM 2701 N N . LEU B 1 164 ? 6.785 -0.149 5.418 1 92.56 164 LEU B N 1
ATOM 2702 C CA . LEU B 1 164 ? 5.41 0.272 5.656 1 92.56 164 LEU B CA 1
ATOM 2703 C C . LEU B 1 164 ? 5.148 0.469 7.145 1 92.56 164 LEU B C 1
ATOM 2705 O O . LEU B 1 164 ? 4.777 1.562 7.574 1 92.56 164 LEU B O 1
ATOM 2709 N N . THR B 1 165 ? 5.504 -0.494 8.008 1 90.69 165 THR B N 1
ATOM 2710 C CA . THR B 1 165 ? 5.102 -0.466 9.414 1 90.69 165 THR B CA 1
ATOM 2711 C C . THR B 1 165 ? 6.305 -0.688 10.328 1 90.69 165 THR B C 1
ATOM 2713 O O . THR B 1 165 ? 6.172 -0.653 11.555 1 90.69 165 THR B O 1
ATOM 2716 N N . GLY B 1 166 ? 7.438 -0.931 9.781 1 89.88 166 GLY B N 1
ATOM 2717 C CA . GLY B 1 166 ? 8.609 -1.221 10.594 1 89.88 166 GLY B CA 1
ATOM 2718 C C . GLY B 1 166 ? 8.727 -2.688 10.961 1 89.88 166 GLY B C 1
ATOM 2719 O O . GLY B 1 166 ? 9.609 -3.066 11.734 1 89.88 166 GLY B O 1
ATOM 2720 N N . GLY B 1 167 ? 7.828 -3.5 10.414 1 92.56 167 GLY B N 1
ATOM 2721 C CA . GLY B 1 167 ? 7.895 -4.934 10.648 1 92.56 167 GLY B CA 1
ATOM 2722 C C . GLY B 1 167 ? 8.945 -5.625 9.805 1 92.56 167 GLY B C 1
ATOM 2723 O O . GLY B 1 167 ? 9.82 -4.973 9.234 1 92.56 167 GLY B O 1
ATOM 2724 N N . THR B 1 168 ? 8.906 -6.91 9.828 1 95.12 168 THR B N 1
ATOM 2725 C CA . THR B 1 168 ? 9.867 -7.719 9.078 1 95.12 168 THR B CA 1
ATOM 2726 C C . THR B 1 168 ? 9.203 -8.359 7.867 1 95.12 168 THR B C 1
ATOM 2728 O O . THR B 1 168 ? 8.156 -8.992 7.988 1 95.12 168 THR B O 1
ATOM 2731 N N . PRO B 1 169 ? 9.82 -8.164 6.719 1 97.56 169 PRO B N 1
ATOM 2732 C CA . PRO B 1 169 ? 9.305 -8.898 5.562 1 97.56 169 PRO B CA 1
ATOM 2733 C C . PRO B 1 169 ? 9.156 -10.391 5.832 1 97.56 169 PRO B C 1
ATOM 2735 O O . PRO B 1 169 ? 10 -10.984 6.512 1 97.56 169 PRO B O 1
ATOM 2738 N N . ASP B 1 170 ? 8.109 -10.984 5.344 1 97.75 170 ASP B N 1
ATOM 2739 C CA . ASP B 1 170 ? 7.809 -12.375 5.699 1 97.75 170 ASP B CA 1
ATOM 2740 C C . ASP B 1 170 ? 7.039 -13.07 4.578 1 97.75 170 ASP B C 1
ATOM 2742 O O . ASP B 1 170 ? 5.824 -12.922 4.465 1 97.75 170 ASP B O 1
ATOM 2746 N N . ALA B 1 171 ? 7.742 -13.898 3.801 1 97.94 171 ALA B N 1
ATOM 2747 C CA . ALA B 1 171 ? 7.133 -14.586 2.666 1 97.94 171 ALA B CA 1
ATOM 2748 C C . ALA B 1 171 ? 6.141 -15.648 3.135 1 97.94 171 ALA B C 1
ATOM 2750 O O . ALA B 1 171 ? 5.18 -15.961 2.43 1 97.94 171 ALA B O 1
ATOM 2751 N N . GLU B 1 172 ? 6.375 -16.172 4.293 1 96.81 172 GLU B N 1
ATOM 2752 C CA . GLU B 1 172 ? 5.461 -17.188 4.801 1 96.81 172 GLU B CA 1
ATOM 2753 C C . GLU B 1 172 ? 4.129 -16.578 5.219 1 96.81 172 GLU B C 1
ATOM 2755 O O . GLU B 1 172 ? 3.072 -17.188 5.039 1 96.81 172 GLU B O 1
ATOM 2760 N N . LYS B 1 173 ? 4.156 -15.43 5.801 1 95.81 173 LYS B N 1
ATOM 2761 C CA . LYS B 1 173 ? 2.904 -14.742 6.094 1 95.81 173 LYS B CA 1
ATOM 2762 C C . LYS B 1 173 ? 2.156 -14.391 4.809 1 95.81 173 LYS B C 1
ATOM 2764 O O . LYS B 1 173 ? 0.931 -14.5 4.75 1 95.81 173 LYS B O 1
ATOM 2769 N N . ALA B 1 174 ? 2.939 -13.945 3.816 1 97.62 174 ALA B N 1
ATOM 2770 C CA . ALA B 1 174 ? 2.314 -13.711 2.518 1 97.62 174 ALA B CA 1
ATOM 2771 C C . ALA B 1 174 ? 1.646 -14.977 1.993 1 97.62 174 ALA B C 1
ATOM 2773 O O . ALA B 1 174 ? 0.512 -14.938 1.511 1 97.62 174 ALA B O 1
ATOM 2774 N N . ARG B 1 175 ? 2.367 -16.047 2.117 1 97.06 175 ARG B N 1
ATOM 2775 C CA . ARG B 1 175 ? 1.866 -17.328 1.648 1 97.06 175 ARG B CA 1
ATOM 2776 C C . ARG B 1 175 ? 0.54 -17.688 2.316 1 97.06 175 ARG B C 1
ATOM 2778 O O . ARG B 1 175 ? -0.41 -18.094 1.646 1 97.06 175 ARG B O 1
ATOM 2785 N N . LEU B 1 176 ? 0.517 -17.562 3.6 1 94 176 LEU B N 1
ATOM 2786 C CA . LEU B 1 176 ? -0.703 -17.844 4.344 1 94 176 LEU B CA 1
ATOM 2787 C C . LEU B 1 176 ? -1.851 -16.953 3.877 1 94 176 LEU B C 1
ATOM 2789 O O . LEU B 1 176 ? -2.982 -17.422 3.727 1 94 176 LEU B O 1
ATOM 2793 N N . ALA B 1 177 ? -1.602 -15.734 3.619 1 94.75 177 ALA B N 1
ATOM 2794 C CA . ALA B 1 177 ? -2.619 -14.797 3.15 1 94.75 177 ALA B CA 1
ATOM 2795 C C . ALA B 1 177 ? -3.076 -15.148 1.737 1 94.75 177 ALA B C 1
ATOM 2797 O O . ALA B 1 177 ? -4.266 -15.062 1.425 1 94.75 177 ALA B O 1
ATOM 2798 N N . PHE B 1 178 ? -2.102 -15.492 0.844 1 95.69 178 PHE B N 1
ATOM 2799 C CA . PHE B 1 178 ? -2.457 -15.922 -0.501 1 95.69 178 PHE B CA 1
ATOM 2800 C C . PHE B 1 178 ? -3.432 -17.094 -0.452 1 95.69 178 PHE B C 1
ATOM 2802 O O . PHE B 1 178 ? -4.434 -17.109 -1.171 1 95.69 178 PHE B O 1
ATOM 2809 N N . ARG B 1 179 ? -3.129 -18.094 0.38 1 91.88 179 ARG B N 1
ATOM 2810 C CA . ARG B 1 179 ? -3.965 -19.281 0.514 1 91.88 179 ARG B CA 1
ATOM 2811 C C . ARG B 1 179 ? -5.371 -18.906 0.97 1 91.88 179 ARG B C 1
ATOM 2813 O O . ARG B 1 179 ? -6.355 -19.453 0.473 1 91.88 179 ARG B O 1
ATOM 2820 N N . LEU B 1 180 ? -5.379 -18 1.839 1 88.38 180 LEU B N 1
ATOM 2821 C CA . LEU B 1 180 ? -6.66 -17.562 2.371 1 88.38 180 LEU B CA 1
ATOM 2822 C C . LEU B 1 180 ? -7.527 -16.953 1.271 1 88.38 180 LEU B C 1
ATOM 2824 O O . LEU B 1 180 ? -8.727 -17.219 1.206 1 88.38 180 LEU B O 1
ATOM 2828 N N . ILE B 1 181 ? -6.973 -16.188 0.439 1 89.19 181 ILE B N 1
ATOM 2829 C CA . ILE B 1 181 ? -7.695 -15.484 -0.621 1 89.19 181 ILE B CA 1
ATOM 2830 C C . ILE B 1 181 ? -8.133 -16.484 -1.691 1 89.19 181 ILE B C 1
ATOM 2832 O O . ILE B 1 181 ? -9.219 -16.359 -2.254 1 89.19 181 ILE B O 1
ATOM 2836 N N . LEU B 1 182 ? -7.25 -17.484 -1.91 1 89.81 182 LEU B N 1
ATOM 2837 C CA . LEU B 1 182 ? -7.5 -18.375 -3.031 1 89.81 182 LEU B CA 1
ATOM 2838 C C . LEU B 1 182 ? -8.234 -19.641 -2.568 1 89.81 182 LEU B C 1
ATOM 2840 O O . LEU B 1 182 ? -8.648 -20.453 -3.391 1 89.81 182 LEU B O 1
ATOM 2844 N N . SER B 1 183 ? -8.328 -19.812 -1.229 1 80.81 183 SER B N 1
ATOM 2845 C CA . SER B 1 183 ? -8.992 -21 -0.709 1 80.81 183 SER B CA 1
ATOM 2846 C C . SER B 1 183 ? -10.484 -20.969 -1.018 1 80.81 183 SER B C 1
ATOM 2848 O O . SER B 1 183 ? -11.102 -19.906 -1.046 1 80.81 183 SER B O 1
ATOM 2850 N N . ARG B 1 184 ? -11.062 -22.094 -1.531 1 66.94 184 ARG B N 1
ATOM 2851 C CA . ARG B 1 184 ? -12.484 -22.266 -1.789 1 66.94 184 ARG B CA 1
ATOM 2852 C C . ARG B 1 184 ? -13.242 -22.562 -0.5 1 66.94 184 ARG B C 1
ATOM 2854 O O . ARG B 1 184 ? -12.695 -23.172 0.421 1 66.94 184 ARG B O 1
ATOM 2861 N N . ASP B 1 185 ? -14.305 -21.703 -0.046 1 52.47 185 ASP B N 1
ATOM 2862 C CA . ASP B 1 185 ? -15.211 -22.219 0.975 1 52.47 185 ASP B CA 1
ATOM 2863 C C . ASP B 1 185 ? -15.523 -23.703 0.725 1 52.47 185 ASP B C 1
ATOM 2865 O O . ASP B 1 185 ? -15.5 -24.156 -0.419 1 52.47 185 ASP B O 1
#

Solvent-accessible surface area (backbone atoms only — not comparable to full-atom values): 19120 Å² total; per-residue (Å²): 113,71,65,50,50,45,51,28,51,49,48,44,54,53,49,39,52,38,38,70,69,57,41,78,86,49,62,67,62,50,18,57,75,68,73,45,51,62,67,54,41,35,72,55,44,38,51,73,65,49,42,51,26,50,33,51,30,53,51,50,50,52,47,44,52,50,20,58,72,68,44,62,87,61,34,60,65,27,53,36,46,26,53,28,43,37,38,41,53,56,67,66,32,62,40,56,51,53,48,39,70,75,38,46,72,62,43,48,45,34,50,64,16,55,85,16,57,29,34,56,50,50,26,51,52,44,29,53,50,46,55,72,39,38,74,66,67,75,45,83,88,50,54,62,67,57,50,19,43,48,50,48,52,46,42,50,53,24,53,43,15,42,77,29,64,66,48,71,56,34,39,65,61,30,34,55,50,44,44,44,65,57,51,56,108,116,69,66,53,51,45,53,29,52,50,47,44,55,53,50,39,53,38,39,70,70,56,42,76,86,49,60,67,60,50,18,58,74,70,72,46,50,63,66,55,42,36,70,56,45,39,50,73,66,49,42,49,25,51,31,51,30,53,53,50,51,51,46,46,52,50,19,58,72,68,45,61,85,60,34,60,63,27,54,35,46,27,53,28,43,38,37,40,52,57,65,66,32,61,39,58,51,52,48,40,70,75,38,47,72,62,44,49,45,34,51,65,17,54,84,16,60,29,33,58,50,51,26,52,52,43,30,53,49,44,55,72,38,40,73,65,66,75,44,83,88,50,54,62,67,59,48,19,46,50,51,49,52,47,43,49,53,24,52,43,16,41,76,30,64,64,46,69,55,34,38,65,61,31,34,55,51,44,44,43,64,58,52,57,109

Foldseek 3Di:
DVVLVVLQVQLLVVQLVCLLVLHQDDLCVSCVVSVHDSVVSCVRNNDSLSSVLSSVQVVLVVQLVVLLVPQDDFALVSLLSSLLSSLVVCLPRVSNVSVCVVPVVSVCCSQPHPVGPRLVSQLVSSLVRNCVRPVPPLDPVADSSRLSNVLSVLSCCQSSVCSVPNDGRDSVVSSVVSCVSRPRD/DVVLVVLQVQLLVVQLVCLLVLHQDDLCVSCVVSVHDSVVSCVRNNDSLSSVLSSVQVVLVVQLVVLLVPQDDFALVSLLSSLLSSLVVCLPRVSNVSVCVVPVVSVCCSQPHPVGPRLVSQLVSSLVRNCVRPVPPLDPVADSSRLSNVLSVLSCCQSSVCSVPNDGRDSVVSSVVSCVSRPRD

Sequence (370 aa):
MAETRDVRAEALSAARRQFAAGKPLDVNALATELGVDRTTLFRRAGNRDTITGDVLDSLARRTWRMGLAECGGSGASRVVDVLTYHARATIETEFFRAYLTREPQKALCILTTGLGPIQGTMVESVRRLIEAEIPEQIRPDLPVEDMAYLLVRVGESFIYNDLLTGGTPDAEKARLAFRLILSRDMAETRDVRAEALSAARRQFAAGKPLDVNALATELGVDRTTLFRRAGNRDTITGDVLDSLARRTWRMGLAECGGSGASRVVDVLTYHARATIETEFFRAYLTREPQKALCILTTGLGPIQGTMVESVRRLIEAEIPEQIRPDLPVEDMAYLLVRVGESFIYNDLLTGGTPDAEKARLAFRLILSRD

Radius of gyration: 22.45 Å; Cα contacts (8 Å, |Δi|>4): 472; chains: 2; bounding box: 54×62×66 Å

Secondary structure (DSSP, 8-state):
-HHHHHHHHHHHHHHHHHHHTT----HHHHHHHHT--HHHHHHHH--HHHHHHHHHHHHHHHHHHHHHHH----HHHHHHHHHHHHHHHHHH-HHHHHHHHHSHHHHHHHHHSTTSHHHHHHHHHHHHHHHHH--S-S-TTS-HHHHHHHHHHHHHHHHTHHHHTS----HHHHHHHHHHHH---/-HHHHHHHHHHHHHHHHHHHTT----HHHHHHHHT--HHHHHHHH--HHHHHHHHHHHHHHHHHHHHHHH----HHHHHHHHHHHHHHHHHH-HHHHHHHHHSHHHHHHHHHSTTSHHHHHHHHHHHHHHHHH--S-S-TTS-HHHHHHHHHHHHHHHHTHHHHTS----HHHHHHHHHHHH---

InterPro domains:
  IPR036152 Asparaginase/glutaminase-like superfamily [SSF53774] (79-183)
  IPR041485 QsdR, TetR regulatory C-terminal domain [PF18598] (74-182)